Protein AF-A0A662W1S8-F1 (afdb_monomer_lite)

Foldseek 3Di:
DDDPCPVDDDDDDDDDPVVVVVVVVPDVDPVVVVVLVVLVVCVVVVPPVNVVVVVVDDDDDDDDDDDPDDDDPDPPPLDDWDACVVCVVVLVVVQVPDDPPDQLHDDPVLVVLLSVLCVVQVDTDNALVVLLVSLVVCPPPSLSPLVSVLSVLSVCVVVVVDHPVRSVRNNVSRDRDDDDDDPDADDPLLLLVLLVLDDDLLLNLLSLLCLLQLEALVQSLCCQQVPDCVQWDDLDQFKIWGARPDDDDQFDQGIGIDTNVSVVVRHHDDPPDDSVNSQVSQCCVVVVRNGHSNSSSSNSLVLLVVLPNDNQLSCNSHRNDRDDPPDPVNVVSVVSNSVSSVSRSVVRDPSVPDDSPPDDDPDPDDDPDDD

Secondary structure (DSSP, 8-state):
-PPP--SPPP------HHHHHHHHTT-S-HHHHHHHHHHHHHHHTT-TTGGGGGGG--PPPP-----S---SS----TTPPB-HHHHHHHHHHHHHHPPTTSTT---HHHHHHHHHHHHHH---BSSHHHHHHHHHH--SSHHHHHHHHHHHHHHHHHTTSS-HHHHHHHHHHSPPPPPPPP-PPPPHHHHHHHHHT--SHHHHHHHHHHHHH---HHHHHHHHHT--GGGEEE-SSSEEEEE---EETTEE--EEEEETTTGGG--PPPTT--HHHHHHHT-GGGGT----HHHHHHHHHHHHHHTT--HHHHHHHTT-S---TTSHHHHHHHHHHHHHHHHHGGGS--GGG--TT--------------

Structure (mmCIF, N/CA/C/O backbone):
data_AF-A0A662W1S8-F1
#
_entry.id   AF-A0A662W1S8-F1
#
loop_
_atom_site.group_PDB
_atom_site.id
_atom_site.type_symbol
_atom_site.label_atom_id
_atom_site.label_alt_id
_atom_site.label_comp_id
_atom_site.label_asym_id
_atom_site.label_entity_id
_atom_site.label_seq_id
_atom_site.pdbx_PDB_ins_code
_atom_site.Cartn_x
_atom_site.Cartn_y
_atom_site.Cartn_z
_atom_site.occupancy
_atom_site.B_iso_or_equiv
_atom_site.auth_seq_id
_atom_site.auth_comp_id
_atom_site.auth_asym_id
_atom_site.auth_atom_id
_atom_site.pdbx_PDB_model_num
ATOM 1 N N . MET A 1 1 ? -0.310 -25.198 -18.005 1.00 29.64 1 MET A N 1
ATOM 2 C CA . MET A 1 1 ? -1.381 -25.151 -19.022 1.00 29.64 1 MET A CA 1
ATOM 3 C C . MET A 1 1 ? -0.970 -26.052 -20.175 1.00 29.64 1 MET A C 1
ATOM 5 O O . MET A 1 1 ? 0.178 -25.923 -20.597 1.00 29.64 1 MET A O 1
ATOM 9 N N . PRO A 1 2 ? -1.825 -26.972 -20.647 1.00 28.55 2 PRO A N 1
ATOM 10 C CA . PRO A 1 2 ? -1.559 -27.697 -21.886 1.00 28.55 2 PRO A CA 1
ATOM 11 C C . PRO A 1 2 ? -1.593 -26.700 -23.055 1.00 28.55 2 PRO A C 1
ATOM 13 O O . PRO A 1 2 ? -2.416 -25.784 -23.064 1.00 28.55 2 PRO A O 1
ATOM 16 N N . ARG A 1 3 ? -0.641 -26.805 -23.991 1.00 39.19 3 ARG A N 1
ATOM 17 C CA . ARG A 1 3 ? -0.556 -25.893 -25.143 1.00 39.19 3 ARG A CA 1
ATOM 18 C C . ARG A 1 3 ? -1.698 -26.198 -26.124 1.00 39.19 3 ARG A C 1
ATOM 20 O O . ARG A 1 3 ? -1.929 -27.378 -26.382 1.00 39.19 3 ARG A O 1
ATOM 27 N N . PRO A 1 4 ? -2.373 -25.188 -26.703 1.00 38.38 4 PRO A N 1
ATOM 28 C CA . PRO A 1 4 ? -3.278 -25.422 -27.822 1.00 38.38 4 PRO A CA 1
ATOM 29 C C . PRO A 1 4 ? -2.498 -26.044 -28.988 1.00 38.38 4 PRO A C 1
ATOM 31 O O . PRO A 1 4 ? -1.366 -25.645 -29.278 1.00 38.38 4 PRO A O 1
ATOM 34 N N . ASN A 1 5 ? -3.081 -27.062 -29.619 1.00 47.50 5 ASN A N 1
ATOM 35 C CA . ASN A 1 5 ? -2.461 -27.779 -30.725 1.00 47.50 5 ASN A CA 1
ATOM 36 C C . ASN A 1 5 ? -2.560 -26.918 -31.997 1.00 47.50 5 ASN A C 1
ATOM 38 O O . ASN A 1 5 ? -3.584 -26.912 -32.670 1.00 47.50 5 ASN A O 1
ATOM 42 N N . LEU A 1 6 ? -1.510 -26.145 -32.290 1.00 56.81 6 LEU A N 1
ATOM 43 C CA . LEU A 1 6 ? -1.422 -25.177 -33.399 1.00 56.81 6 LEU A CA 1
ATOM 44 C C . LEU A 1 6 ? -1.287 -25.836 -34.794 1.00 56.81 6 LEU A C 1
ATOM 46 O O . LEU A 1 6 ? -0.617 -25.290 -35.663 1.00 56.81 6 LEU A O 1
ATOM 50 N N . GLY A 1 7 ? -1.847 -27.032 -35.009 1.00 63.06 7 GLY A N 1
ATOM 51 C CA . GLY A 1 7 ? -1.707 -27.765 -36.277 1.00 63.06 7 GLY A CA 1
ATOM 52 C C . GLY A 1 7 ? -0.279 -28.246 -36.577 1.00 63.06 7 GLY A C 1
ATOM 53 O O . GLY A 1 7 ? 0.081 -28.419 -37.738 1.00 63.06 7 GLY A O 1
ATOM 54 N N . LYS A 1 8 ? 0.558 -28.440 -35.548 1.00 71.62 8 LYS A N 1
ATOM 55 C CA . LYS A 1 8 ? 1.954 -28.872 -35.714 1.00 71.62 8 LYS A CA 1
ATOM 56 C C . LYS A 1 8 ? 2.033 -30.371 -35.993 1.00 71.62 8 LYS A C 1
ATOM 58 O O . LYS A 1 8 ? 1.429 -31.168 -35.279 1.00 71.62 8 LYS A O 1
ATOM 63 N N . VAL A 1 9 ? 2.834 -30.749 -36.985 1.00 76.81 9 VAL A N 1
ATOM 64 C CA . VAL A 1 9 ? 3.094 -32.152 -37.338 1.00 76.81 9 VAL A CA 1
ATOM 65 C C . VAL A 1 9 ? 4.442 -32.582 -36.746 1.00 76.81 9 VAL A C 1
ATOM 67 O O . VAL A 1 9 ? 5.416 -31.832 -36.856 1.00 76.81 9 VAL A O 1
ATOM 70 N N . PRO A 1 10 ? 4.541 -33.756 -36.095 1.00 77.62 10 PRO A N 1
ATOM 71 C CA . PRO A 1 10 ? 5.815 -34.256 -35.593 1.00 77.62 10 PRO A CA 1
ATOM 72 C C . PRO A 1 10 ? 6.763 -34.592 -36.749 1.00 77.62 10 PRO A C 1
ATOM 74 O O . PRO A 1 10 ? 6.412 -35.339 -37.658 1.00 77.62 10 PRO A O 1
ATOM 77 N N . VAL A 1 11 ? 7.993 -34.083 -36.677 1.00 80.75 11 VAL A N 1
ATOM 78 C CA . VAL A 1 11 ? 9.059 -34.372 -37.646 1.00 80.75 11 VAL A CA 1
ATOM 79 C C . VAL A 1 11 ? 10.082 -35.302 -36.996 1.00 80.75 11 VAL A C 1
ATOM 81 O O . VAL A 1 11 ? 10.517 -35.059 -35.868 1.00 80.75 11 VAL A O 1
ATOM 84 N N . ARG A 1 12 ? 10.484 -36.370 -37.694 1.00 85.00 12 ARG A N 1
ATOM 85 C CA . ARG A 1 12 ? 11.614 -37.218 -37.283 1.00 85.00 12 ARG A CA 1
ATOM 86 C C . ARG A 1 12 ? 12.889 -36.700 -37.944 1.00 85.00 12 ARG A C 1
ATOM 88 O O . ARG A 1 12 ? 12.988 -36.711 -39.164 1.00 85.00 12 ARG A O 1
ATOM 95 N N . LEU A 1 13 ? 13.850 -36.258 -37.134 1.00 84.31 13 LEU A N 1
ATOM 96 C CA . LEU A 1 13 ? 15.157 -35.772 -37.581 1.00 84.31 13 LEU A CA 1
ATOM 97 C C . LEU A 1 13 ? 16.269 -36.561 -36.888 1.00 84.31 13 LEU A C 1
ATOM 99 O O . LEU A 1 13 ? 16.158 -36.880 -35.703 1.00 84.31 13 LEU A O 1
ATOM 103 N N . SER A 1 14 ? 17.357 -36.816 -37.610 1.00 88.00 14 SER A N 1
ATOM 104 C CA . SER A 1 14 ? 18.577 -37.402 -37.054 1.00 88.00 14 SER A CA 1
ATOM 105 C C . SER A 1 14 ? 19.577 -36.293 -36.738 1.00 88.00 14 SER A C 1
ATOM 107 O O . SER A 1 14 ? 19.905 -35.482 -37.600 1.00 88.00 14 SER A O 1
ATOM 109 N N . ILE A 1 15 ? 20.072 -36.251 -35.500 1.00 88.56 15 ILE A N 1
ATOM 110 C CA . ILE A 1 15 ? 21.095 -35.299 -35.051 1.00 88.56 15 ILE A CA 1
ATOM 111 C C . ILE A 1 15 ? 22.146 -36.033 -34.218 1.00 88.56 15 ILE A C 1
ATOM 113 O O . ILE A 1 15 ? 21.825 -36.982 -33.501 1.00 88.56 15 ILE A O 1
ATOM 117 N N . ARG A 1 16 ? 23.406 -35.592 -34.298 1.00 91.81 16 ARG A N 1
ATOM 118 C CA . ARG A 1 16 ? 24.473 -36.132 -33.449 1.00 91.81 16 ARG A CA 1
ATOM 119 C C . ARG A 1 16 ? 24.154 -35.892 -31.969 1.00 91.81 16 ARG A C 1
ATOM 121 O O . ARG A 1 16 ? 23.708 -34.809 -31.581 1.00 91.81 16 ARG A O 1
ATOM 128 N N . ARG A 1 17 ? 24.358 -36.925 -31.150 1.00 88.00 17 ARG A N 1
ATOM 129 C CA . ARG A 1 17 ? 23.938 -36.951 -29.742 1.00 88.00 17 ARG A CA 1
ATOM 130 C C . ARG A 1 17 ? 24.649 -35.896 -28.891 1.00 88.00 17 ARG A C 1
ATOM 132 O O . ARG A 1 17 ? 23.994 -35.193 -28.129 1.00 88.00 17 ARG A O 1
ATOM 139 N N . ASP A 1 18 ? 25.956 -35.762 -29.062 1.00 88.88 18 ASP A N 1
ATOM 140 C CA . ASP A 1 18 ? 26.802 -34.764 -28.400 1.00 88.88 18 ASP A CA 1
ATOM 141 C C . ASP A 1 18 ? 26.342 -33.326 -28.695 1.00 88.88 18 ASP A C 1
ATOM 143 O O . ASP A 1 18 ? 26.201 -32.505 -27.785 1.00 88.88 18 ASP A O 1
ATOM 147 N N . VAL A 1 19 ? 26.009 -33.040 -29.956 1.00 89.69 19 VAL A N 1
ATOM 148 C CA . VAL A 1 19 ? 25.482 -31.741 -30.390 1.00 89.69 19 VAL A CA 1
ATOM 149 C C . VAL A 1 19 ? 24.132 -31.456 -29.732 1.00 89.69 19 VAL A C 1
ATOM 151 O O . VAL A 1 19 ? 23.912 -30.353 -29.229 1.00 89.69 19 VAL A O 1
ATOM 154 N N . LEU A 1 20 ? 23.233 -32.444 -29.687 1.00 88.00 20 LEU A N 1
ATOM 155 C CA . LEU A 1 20 ? 21.923 -32.298 -29.051 1.00 88.00 20 LEU A CA 1
ATOM 156 C C . LEU A 1 20 ? 22.038 -32.045 -27.541 1.00 88.00 20 LEU A C 1
ATOM 158 O O . LEU A 1 20 ? 21.335 -31.188 -27.000 1.00 88.00 20 LEU A O 1
ATOM 162 N N . GLU A 1 21 ? 22.916 -32.776 -26.858 1.00 86.94 21 GLU A N 1
ATOM 163 C CA . GLU A 1 21 ? 23.155 -32.621 -25.421 1.00 86.94 21 GLU A CA 1
ATOM 164 C C . GLU A 1 21 ? 23.760 -31.250 -25.090 1.00 86.94 21 GLU A C 1
ATOM 166 O O . GLU A 1 21 ? 23.339 -30.607 -24.125 1.00 86.94 21 GLU A O 1
ATOM 171 N N . ALA A 1 22 ? 24.687 -30.752 -25.914 1.00 87.38 22 ALA A N 1
ATOM 172 C CA . ALA A 1 22 ? 25.219 -29.400 -25.780 1.00 87.38 22 ALA A CA 1
ATOM 173 C C . ALA A 1 22 ? 24.138 -28.335 -26.032 1.00 87.38 22 ALA A C 1
ATOM 175 O O . ALA A 1 22 ? 23.976 -27.416 -25.228 1.00 87.38 22 ALA A O 1
ATOM 176 N N . ALA A 1 23 ? 23.352 -28.480 -27.101 1.00 79.44 23 ALA A N 1
ATOM 177 C CA . ALA A 1 23 ? 22.313 -27.526 -27.483 1.00 79.44 23 ALA A CA 1
ATOM 178 C C . ALA A 1 23 ? 21.219 -27.381 -26.411 1.00 79.44 23 ALA A C 1
ATOM 180 O O . ALA A 1 23 ? 20.801 -26.265 -26.100 1.00 79.44 23 ALA A O 1
ATOM 181 N N . ARG A 1 24 ? 20.807 -28.484 -25.768 1.00 79.25 24 ARG A N 1
ATOM 182 C CA . ARG A 1 24 ? 19.800 -28.483 -24.687 1.00 79.25 24 ARG A CA 1
ATOM 183 C C . ARG A 1 24 ? 20.185 -27.632 -23.474 1.00 79.25 24 ARG A C 1
ATOM 185 O O . ARG A 1 24 ? 19.300 -27.196 -22.746 1.00 79.25 24 ARG A O 1
ATOM 192 N N . LYS A 1 25 ? 21.478 -27.366 -23.258 1.00 79.06 25 LYS A N 1
ATOM 193 C CA . LYS A 1 25 ? 21.949 -26.492 -22.167 1.00 79.06 25 LYS A CA 1
ATOM 194 C C . LYS A 1 25 ? 21.630 -25.014 -22.417 1.00 79.06 25 LYS A C 1
ATOM 196 O O . LYS A 1 25 ? 21.561 -24.241 -21.465 1.00 79.06 25 LYS A O 1
ATOM 201 N N . TYR A 1 26 ? 21.456 -24.623 -23.680 1.00 74.88 26 TYR A N 1
ATOM 202 C CA . TYR A 1 26 ? 21.315 -23.224 -24.096 1.00 74.88 26 TYR A CA 1
ATOM 203 C C . TYR A 1 26 ? 19.970 -22.918 -24.757 1.00 74.88 26 TYR A C 1
ATOM 205 O O . TYR A 1 26 ? 19.533 -21.771 -24.719 1.00 74.88 26 TYR A O 1
ATOM 213 N N . ILE A 1 27 ? 19.311 -23.921 -25.343 1.00 75.06 27 ILE A N 1
ATOM 214 C CA . ILE A 1 27 ? 18.045 -23.770 -26.060 1.00 75.06 27 ILE A CA 1
ATOM 215 C C . ILE A 1 27 ? 16.892 -24.217 -25.148 1.00 75.06 27 ILE A C 1
ATOM 217 O O . ILE A 1 27 ? 16.706 -25.418 -24.946 1.00 75.06 27 ILE A O 1
ATOM 221 N N . PRO A 1 28 ? 16.078 -23.287 -24.616 1.00 60.16 28 PRO A N 1
ATOM 222 C CA . PRO A 1 28 ? 14.989 -23.623 -23.699 1.00 60.16 28 PRO A CA 1
ATOM 223 C C . PRO A 1 28 ? 13.839 -24.388 -24.374 1.00 60.16 28 PRO A C 1
ATOM 225 O O . PRO A 1 28 ? 13.087 -25.085 -23.695 1.00 60.16 28 PRO A O 1
ATOM 228 N N . ASN A 1 29 ? 13.686 -24.278 -25.700 1.00 75.69 29 ASN A N 1
ATOM 229 C CA . ASN A 1 29 ? 12.676 -25.004 -26.468 1.00 75.69 29 ASN A CA 1
ATOM 230 C C . ASN A 1 29 ? 13.213 -25.414 -27.849 1.00 75.69 29 ASN A C 1
ATOM 232 O O . ASN A 1 29 ? 13.247 -24.615 -28.781 1.00 75.69 29 ASN A O 1
ATOM 236 N N . LEU A 1 30 ? 13.606 -26.682 -27.977 1.00 77.81 30 LEU A N 1
ATOM 237 C CA . LEU A 1 30 ? 14.194 -27.214 -29.208 1.00 77.81 30 LEU A CA 1
ATOM 238 C C . LEU A 1 30 ? 13.209 -27.224 -30.387 1.00 77.81 30 LEU A C 1
ATOM 240 O O . LEU A 1 30 ? 13.612 -26.988 -31.519 1.00 77.81 30 LEU A O 1
ATOM 244 N N . SER A 1 31 ? 11.922 -27.464 -30.124 1.00 75.44 31 SER A N 1
ATOM 245 C CA . SER A 1 31 ? 10.897 -27.477 -31.174 1.00 75.44 31 SER A CA 1
ATOM 246 C C . SER A 1 31 ? 10.714 -26.096 -31.799 1.00 75.44 31 SER A C 1
ATOM 248 O O . SER A 1 31 ? 10.596 -26.008 -33.014 1.00 75.44 31 SER A O 1
ATOM 250 N N . ASP A 1 32 ? 10.721 -25.038 -30.983 1.00 75.69 32 ASP A N 1
ATOM 251 C CA . ASP A 1 32 ? 10.624 -23.652 -31.466 1.00 75.69 32 ASP A CA 1
ATOM 252 C C . ASP A 1 32 ? 11.868 -23.260 -32.270 1.00 75.69 32 ASP A C 1
ATOM 254 O O . ASP A 1 32 ? 11.772 -22.660 -33.334 1.00 75.69 32 ASP A O 1
ATOM 258 N N . PHE A 1 33 ? 13.046 -23.674 -31.796 1.00 79.62 33 PHE A N 1
ATOM 259 C CA . PHE A 1 33 ? 14.304 -23.436 -32.496 1.00 79.62 33 PHE A CA 1
ATOM 260 C C . PHE A 1 33 ? 14.328 -24.074 -33.895 1.00 79.62 33 PHE A C 1
ATOM 262 O O . PHE A 1 33 ? 14.688 -23.409 -34.862 1.00 79.62 33 PHE A O 1
ATOM 269 N N . VAL A 1 34 ? 13.926 -25.345 -34.014 1.00 83.88 34 VAL A N 1
ATOM 270 C CA . VAL A 1 34 ? 13.890 -26.059 -35.303 1.00 83.88 34 VAL A CA 1
ATOM 271 C C . VAL A 1 34 ? 12.898 -25.409 -36.270 1.00 83.88 34 VAL A C 1
ATOM 273 O O . VAL A 1 34 ? 13.223 -25.197 -37.434 1.00 83.88 34 VAL A O 1
ATOM 276 N N . GLU A 1 35 ? 11.711 -25.045 -35.787 1.00 79.50 35 GLU A N 1
ATOM 277 C CA . GLU A 1 35 ? 10.683 -24.370 -36.586 1.00 79.50 35 GLU A CA 1
ATOM 278 C C . GLU A 1 35 ? 11.173 -23.020 -37.125 1.00 79.50 35 GLU A C 1
ATOM 280 O O . GLU A 1 35 ? 11.013 -22.736 -38.311 1.00 79.50 35 GLU A O 1
ATOM 285 N N . ARG A 1 36 ? 11.872 -22.229 -36.301 1.00 74.06 36 ARG A N 1
ATOM 286 C CA . ARG A 1 36 ? 12.507 -20.981 -36.749 1.00 74.06 36 ARG A CA 1
ATOM 287 C C . ARG A 1 36 ? 13.561 -21.217 -37.825 1.00 74.06 36 ARG A C 1
ATOM 289 O O . ARG A 1 36 ? 13.589 -20.469 -38.793 1.00 74.06 36 ARG A O 1
ATOM 296 N N . LYS A 1 37 ? 14.385 -22.265 -37.707 1.00 83.38 37 LYS A N 1
ATOM 297 C CA . LYS A 1 37 ? 15.384 -22.595 -38.739 1.00 83.38 37 LYS A CA 1
ATOM 298 C C . LYS A 1 37 ? 14.758 -22.997 -40.072 1.00 83.38 37 LYS A C 1
ATOM 300 O O . LYS A 1 37 ? 15.272 -22.599 -41.113 1.00 83.38 37 LYS A O 1
ATOM 305 N N . PHE A 1 38 ? 13.628 -23.701 -40.058 1.00 84.12 38 PHE A N 1
ATOM 306 C CA . PHE A 1 38 ? 12.874 -23.949 -41.288 1.00 84.12 38 PHE A CA 1
ATOM 307 C C . PHE A 1 38 ? 12.301 -22.663 -41.882 1.00 84.12 38 PHE A C 1
ATOM 309 O O . PHE A 1 38 ? 12.422 -22.447 -43.084 1.00 84.12 38 PHE A O 1
ATOM 316 N N . LEU A 1 39 ? 11.729 -21.782 -41.057 1.00 78.56 39 LEU A N 1
ATOM 317 C CA . LEU A 1 39 ? 11.218 -20.496 -41.530 1.00 78.56 39 LEU A CA 1
ATOM 318 C C . LEU A 1 39 ? 12.331 -19.617 -42.114 1.00 78.56 39 LEU A C 1
ATOM 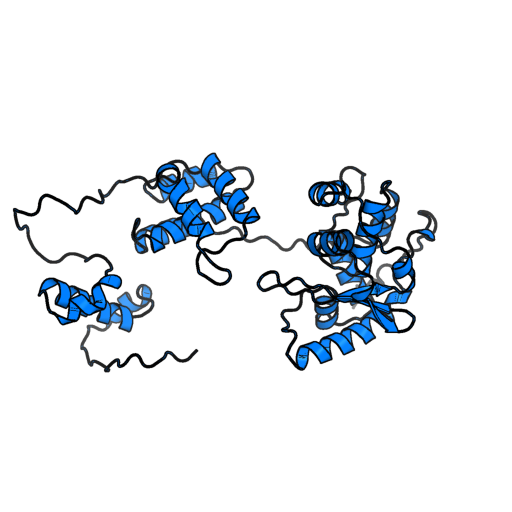320 O O . LEU A 1 39 ? 12.137 -19.051 -43.183 1.00 78.56 39 LEU A O 1
ATOM 324 N N . GLU A 1 40 ? 13.499 -19.541 -41.468 1.00 74.94 40 GLU A N 1
ATOM 325 C CA . GLU A 1 40 ? 14.682 -18.839 -41.989 1.00 74.94 40 GLU A CA 1
ATOM 326 C C . GLU A 1 40 ? 15.047 -19.326 -43.402 1.00 74.94 40 GLU A C 1
ATOM 328 O O . GLU A 1 40 ? 15.231 -18.508 -44.304 1.00 74.94 40 GLU A O 1
ATOM 333 N N . PHE A 1 41 ? 15.080 -20.647 -43.619 1.00 80.00 41 PHE A N 1
ATOM 334 C CA . PHE A 1 41 ? 15.339 -21.229 -44.937 1.00 80.00 41 PHE A CA 1
ATOM 335 C C . PHE A 1 41 ? 14.243 -20.884 -45.956 1.00 80.00 41 PHE A C 1
ATOM 337 O O . PHE A 1 41 ? 14.551 -20.472 -47.072 1.00 80.00 41 PHE A O 1
ATOM 344 N N . LEU A 1 42 ? 12.965 -20.982 -45.574 1.00 80.81 42 LEU A N 1
ATOM 345 C CA . LEU A 1 42 ? 11.838 -20.632 -46.449 1.00 80.81 42 LEU A CA 1
ATOM 346 C C . LEU A 1 42 ? 11.839 -19.146 -46.837 1.00 80.81 42 LEU A C 1
ATOM 348 O O . LEU A 1 42 ? 11.532 -18.805 -47.978 1.00 80.81 42 LEU A O 1
ATOM 352 N N . PHE A 1 43 ? 12.242 -18.257 -45.924 1.00 74.12 43 PHE A N 1
ATOM 353 C CA . PHE A 1 43 ? 12.464 -16.845 -46.239 1.00 74.12 43 PHE A CA 1
ATOM 354 C C . PHE A 1 43 ? 13.615 -16.647 -47.229 1.00 74.12 43 PHE A C 1
ATOM 356 O O . PHE A 1 43 ? 13.497 -15.801 -48.116 1.00 74.12 43 PHE A O 1
ATOM 363 N N . TYR A 1 44 ? 14.707 -17.404 -47.089 1.00 75.88 44 TYR A N 1
ATOM 364 C CA . TYR A 1 44 ? 15.855 -17.341 -47.996 1.00 75.88 44 TYR A CA 1
ATOM 365 C C . TYR A 1 44 ? 15.469 -17.746 -49.426 1.00 75.88 44 TYR A C 1
ATOM 367 O O . TYR A 1 44 ? 15.749 -17.007 -50.369 1.00 75.88 44 TYR A O 1
ATOM 375 N N . VAL A 1 45 ? 14.730 -18.850 -49.585 1.00 81.00 45 VAL A N 1
ATOM 376 C CA . VAL A 1 45 ? 14.247 -19.306 -50.903 1.00 81.00 45 VAL A CA 1
ATOM 377 C C . VAL A 1 45 ? 13.004 -18.554 -51.401 1.00 81.00 45 VAL A C 1
ATOM 379 O O . VAL A 1 45 ? 12.497 -18.856 -52.478 1.00 81.00 45 VAL A O 1
ATOM 382 N N . LYS A 1 46 ? 12.525 -17.553 -50.645 1.00 81.31 46 LYS A N 1
ATOM 383 C CA . LYS A 1 46 ? 11.344 -16.722 -50.948 1.00 81.31 46 LYS A CA 1
ATOM 384 C C . LYS A 1 46 ? 10.068 -17.539 -51.187 1.00 81.31 46 LYS A C 1
ATOM 386 O O . LYS A 1 46 ? 9.255 -17.192 -52.044 1.00 81.31 46 LYS A O 1
ATOM 391 N N . ASP A 1 47 ? 9.879 -18.603 -50.411 1.00 86.44 47 ASP A N 1
ATOM 392 C CA . ASP A 1 47 ? 8.674 -19.423 -50.495 1.00 86.44 47 ASP A CA 1
ATOM 393 C C . ASP A 1 47 ? 7.425 -18.611 -50.068 1.00 86.44 47 ASP A C 1
ATOM 395 O O . ASP A 1 47 ? 7.467 -17.928 -49.035 1.00 86.44 47 ASP A O 1
ATOM 399 N N . PRO A 1 48 ? 6.295 -18.679 -50.804 1.00 80.56 48 PRO A N 1
ATOM 400 C CA . PRO A 1 48 ? 5.072 -17.935 -50.482 1.00 80.56 48 PRO A CA 1
ATOM 401 C C . PRO A 1 48 ? 4.510 -18.198 -49.077 1.00 80.56 48 PRO A C 1
ATOM 403 O O . PRO A 1 48 ? 3.829 -17.342 -48.503 1.00 80.56 48 PRO A O 1
ATOM 406 N N . VAL A 1 49 ? 4.779 -19.372 -48.497 1.00 78.38 49 VAL A N 1
ATOM 407 C CA . VAL A 1 49 ? 4.362 -19.714 -47.131 1.00 78.38 49 VAL A CA 1
ATOM 408 C C . VAL A 1 49 ? 5.040 -18.801 -46.112 1.00 78.38 49 VAL A C 1
ATOM 410 O O . VAL A 1 49 ? 4.407 -18.417 -45.127 1.00 78.38 49 VAL A O 1
ATOM 413 N N . ALA A 1 50 ? 6.284 -18.385 -46.359 1.00 70.31 50 ALA A N 1
ATOM 414 C CA . ALA A 1 50 ? 7.059 -17.566 -45.432 1.00 70.31 50 ALA A CA 1
ATOM 415 C C . ALA A 1 50 ? 6.416 -16.186 -45.192 1.00 70.31 50 ALA A C 1
ATOM 417 O O . ALA A 1 50 ? 6.439 -15.670 -44.072 1.00 70.31 50 ALA A O 1
ATOM 418 N N . SER A 1 51 ? 5.741 -15.616 -46.198 1.00 68.38 51 SER A N 1
ATOM 419 C CA . SER A 1 51 ? 5.041 -14.327 -46.092 1.00 68.38 51 SER A CA 1
ATOM 420 C C . SER A 1 51 ? 3.954 -14.309 -45.013 1.00 68.38 51 SER A C 1
ATOM 422 O O . SER A 1 51 ? 3.697 -13.259 -44.426 1.00 68.38 51 SER A O 1
ATOM 424 N N . LYS A 1 52 ? 3.356 -15.465 -44.689 1.00 74.31 52 LYS A N 1
ATOM 425 C CA . LYS A 1 52 ? 2.354 -15.601 -43.614 1.00 74.31 52 LYS A CA 1
ATOM 426 C C . LYS A 1 52 ? 2.958 -15.487 -42.211 1.00 74.31 52 LYS A C 1
ATOM 428 O O . LYS A 1 52 ? 2.231 -15.242 -41.253 1.00 74.31 52 LYS A O 1
ATOM 433 N N . TYR A 1 53 ? 4.275 -15.643 -42.092 1.00 68.31 53 TYR A N 1
ATOM 434 C CA . TYR A 1 53 ? 5.008 -15.692 -40.826 1.00 68.31 53 TYR A CA 1
ATOM 435 C C . TYR A 1 53 ? 6.018 -14.542 -40.684 1.00 68.31 53 TYR A C 1
ATOM 437 O O . TYR A 1 53 ? 6.921 -14.603 -39.851 1.00 68.31 53 TYR A O 1
ATOM 445 N N . MET A 1 54 ? 5.858 -13.467 -41.470 1.00 50.91 54 MET A N 1
ATOM 446 C CA . MET A 1 54 ? 6.769 -12.312 -41.517 1.00 50.91 54 MET A CA 1
ATOM 447 C C . MET A 1 54 ? 7.006 -11.637 -40.149 1.00 50.91 54 MET A C 1
ATOM 449 O O . MET A 1 54 ? 8.066 -11.056 -39.940 1.00 50.91 54 MET A O 1
ATOM 453 N N . GLY A 1 55 ? 6.065 -11.762 -39.204 1.00 46.75 55 GLY A N 1
ATOM 454 C CA . GLY A 1 55 ? 6.177 -11.244 -37.832 1.00 46.75 55 GLY A CA 1
ATOM 455 C C . GLY A 1 55 ? 6.948 -12.127 -36.836 1.00 46.75 55 GLY A C 1
ATOM 456 O O . GLY A 1 55 ? 6.938 -11.820 -35.651 1.00 46.75 55 GLY A O 1
ATOM 457 N N . ILE A 1 56 ? 7.567 -13.235 -37.278 1.00 48.06 56 ILE A N 1
ATOM 458 C CA . ILE A 1 56 ? 8.309 -14.196 -36.425 1.00 48.06 56 ILE A CA 1
ATOM 459 C C . ILE A 1 56 ? 9.841 -14.087 -36.622 1.00 48.06 56 ILE A C 1
ATOM 461 O O . ILE A 1 56 ? 10.606 -14.826 -36.003 1.00 48.06 56 ILE A O 1
ATOM 465 N N . ARG A 1 57 ? 10.326 -13.164 -37.467 1.00 39.75 57 ARG A N 1
ATOM 466 C CA . ARG A 1 57 ? 11.765 -12.996 -37.741 1.00 39.75 57 ARG A CA 1
ATOM 467 C C . ARG A 1 57 ? 12.575 -12.758 -36.455 1.00 39.75 57 ARG A C 1
ATOM 469 O O . ARG A 1 57 ? 12.402 -11.751 -35.787 1.00 39.75 57 ARG A O 1
ATOM 476 N N . ALA A 1 58 ? 13.502 -13.673 -36.175 1.00 36.22 58 ALA A N 1
ATOM 477 C CA . ALA A 1 58 ? 14.746 -13.398 -35.464 1.00 36.22 58 ALA A CA 1
ATOM 478 C C . ALA A 1 58 ? 15.867 -13.418 -36.518 1.00 36.22 58 ALA A C 1
ATOM 480 O O . ALA A 1 58 ? 15.807 -14.229 -37.446 1.00 36.22 58 ALA A O 1
ATOM 481 N N . ASP A 1 59 ? 16.838 -12.512 -36.424 1.00 32.28 59 ASP A N 1
ATOM 482 C CA . ASP A 1 59 ? 17.859 -12.324 -37.460 1.00 32.28 59 ASP A CA 1
ATOM 483 C C . ASP A 1 59 ? 18.760 -13.564 -37.692 1.00 32.28 59 ASP A C 1
ATOM 485 O O . ASP A 1 59 ? 18.999 -14.347 -36.764 1.00 32.28 59 ASP A O 1
ATOM 489 N N . PRO A 1 60 ? 19.303 -13.761 -38.915 1.00 38.34 60 PRO A N 1
ATOM 490 C CA . PRO A 1 60 ? 20.008 -14.985 -39.295 1.00 38.34 60 PRO A CA 1
ATOM 491 C C . PRO A 1 60 ? 21.443 -15.040 -38.746 1.00 38.34 60 PRO A C 1
ATOM 493 O O . PRO A 1 60 ? 22.213 -14.085 -38.857 1.00 38.34 60 PRO A O 1
ATOM 496 N N . ALA A 1 61 ? 21.849 -16.208 -38.238 1.00 34.25 61 ALA A N 1
ATOM 497 C CA . ALA A 1 61 ? 23.255 -16.547 -38.010 1.00 34.25 61 ALA A CA 1
ATOM 498 C C . ALA A 1 61 ? 23.842 -17.155 -39.295 1.00 34.25 61 ALA A C 1
ATOM 500 O O . ALA A 1 61 ? 23.287 -18.108 -39.836 1.00 34.25 61 ALA A O 1
ATOM 501 N N . GLY A 1 62 ? 24.940 -16.562 -39.769 1.00 30.84 62 GLY A N 1
ATOM 502 C CA . GLY A 1 62 ? 25.480 -16.692 -41.122 1.00 30.84 62 GLY A CA 1
ATOM 503 C C . GLY A 1 62 ? 25.780 -18.099 -41.644 1.00 30.84 62 GLY A C 1
ATOM 504 O O . GLY A 1 62 ? 26.391 -18.925 -40.968 1.00 30.84 62 GLY A O 1
ATOM 505 N N . PHE A 1 63 ? 25.444 -18.285 -42.918 1.00 36.09 63 PHE A N 1
ATOM 506 C CA . PHE A 1 63 ? 26.125 -19.173 -43.852 1.00 36.09 63 PHE A CA 1
ATOM 507 C C . PHE A 1 63 ? 25.870 -18.612 -45.262 1.00 36.09 63 PHE A C 1
ATOM 509 O O . PHE A 1 63 ? 24.767 -18.781 -45.756 1.00 36.09 63 PHE A O 1
ATOM 516 N N . GLU A 1 64 ? 26.814 -17.841 -45.829 1.00 33.72 64 GLU A N 1
ATOM 517 C CA . GLU A 1 64 ? 27.133 -17.746 -47.277 1.00 33.72 64 GLU A CA 1
ATOM 518 C C . GLU A 1 64 ? 28.129 -16.599 -47.604 1.00 33.72 64 GLU A C 1
ATOM 520 O O . GLU A 1 64 ? 28.216 -15.626 -46.847 1.00 33.72 64 GLU A O 1
ATOM 525 N N . PRO A 1 65 ? 28.938 -16.738 -48.683 1.00 36.47 65 PRO A N 1
ATOM 526 C CA . PRO A 1 65 ? 30.029 -15.832 -49.047 1.00 36.47 65 PRO A CA 1
ATOM 527 C C . PRO A 1 65 ? 29.537 -14.552 -49.747 1.00 36.47 65 PRO A C 1
ATOM 529 O O . PRO A 1 65 ? 28.384 -14.435 -50.148 1.00 36.47 65 PRO A O 1
ATOM 532 N N . ALA A 1 66 ? 30.433 -13.567 -49.854 1.00 28.92 66 ALA A N 1
ATOM 533 C CA . ALA A 1 66 ? 30.145 -12.197 -50.275 1.00 28.92 66 ALA A CA 1
ATOM 534 C C . ALA A 1 66 ? 29.407 -12.087 -51.626 1.00 28.92 66 ALA A C 1
ATOM 536 O O . ALA A 1 66 ? 29.938 -12.477 -52.663 1.00 28.92 66 ALA A O 1
ATOM 537 N N . ILE A 1 67 ? 28.229 -11.453 -51.611 1.00 30.92 67 ILE A N 1
ATOM 538 C CA . ILE A 1 67 ? 27.565 -10.909 -52.803 1.00 30.92 67 ILE A CA 1
ATOM 539 C C . ILE A 1 67 ? 27.821 -9.390 -52.810 1.00 30.92 67 ILE A C 1
ATOM 541 O O . ILE A 1 67 ? 27.348 -8.699 -51.902 1.00 30.92 67 ILE A O 1
ATOM 545 N N . PRO A 1 68 ? 28.561 -8.835 -53.786 1.00 33.25 68 PRO A N 1
ATOM 546 C CA . PRO A 1 68 ? 28.678 -7.392 -53.954 1.00 33.25 68 PRO A CA 1
ATOM 547 C C . PRO A 1 68 ? 27.365 -6.863 -54.545 1.00 33.25 68 PRO A C 1
ATOM 549 O O . PRO A 1 68 ? 27.005 -7.239 -55.658 1.00 33.25 68 PRO A O 1
ATOM 552 N N . GLY A 1 69 ? 26.637 -6.013 -53.814 1.00 31.22 69 GLY A N 1
ATOM 553 C CA . GLY A 1 69 ? 25.460 -5.328 -54.376 1.00 31.22 69 GLY A CA 1
ATOM 554 C C . GLY A 1 69 ? 24.235 -5.153 -53.475 1.00 31.22 69 GLY A C 1
ATOM 555 O O . GLY A 1 69 ? 23.122 -5.112 -53.985 1.00 31.22 69 GLY A O 1
ATOM 556 N N . LEU A 1 70 ? 24.400 -5.032 -52.156 1.00 31.31 70 LEU A N 1
ATOM 557 C CA . LEU A 1 70 ? 23.328 -4.592 -51.249 1.00 31.31 70 LEU A CA 1
ATOM 558 C C . LEU A 1 70 ? 23.884 -3.619 -50.200 1.00 31.31 70 LEU A C 1
ATOM 560 O O . LEU A 1 70 ? 23.842 -3.842 -48.991 1.00 31.31 70 LEU A O 1
ATOM 564 N N . GLU A 1 71 ? 24.428 -2.505 -50.686 1.00 33.72 71 GLU A N 1
ATOM 565 C CA . GLU A 1 71 ? 24.570 -1.301 -49.874 1.00 33.72 71 GLU A CA 1
ATOM 566 C C . GLU A 1 71 ? 23.183 -0.685 -49.667 1.00 33.72 71 GLU A C 1
ATOM 568 O O . GLU A 1 71 ? 22.573 -0.145 -50.585 1.00 33.72 71 GLU A O 1
ATOM 573 N N . GLY A 1 72 ? 22.670 -0.777 -48.441 1.00 32.69 72 GLY A N 1
ATOM 574 C CA . GLY A 1 72 ? 21.496 -0.021 -48.015 1.00 32.69 72 GLY A CA 1
ATOM 575 C C . GLY A 1 72 ? 20.486 -0.871 -47.259 1.00 32.69 72 GLY A C 1
ATOM 576 O O . GLY A 1 72 ? 19.702 -1.591 -47.862 1.00 32.69 72 GLY A O 1
ATOM 577 N N . ARG A 1 73 ? 20.442 -0.671 -45.934 1.00 32.62 73 ARG A N 1
ATOM 578 C CA . ARG A 1 73 ? 19.467 -1.209 -44.953 1.00 32.62 73 ARG A CA 1
ATOM 579 C C . ARG A 1 73 ? 19.849 -2.477 -44.184 1.00 32.62 73 ARG A C 1
ATOM 581 O O . ARG A 1 73 ? 18.972 -3.223 -43.779 1.00 32.62 73 ARG A O 1
ATOM 588 N N . ASN A 1 74 ? 21.128 -2.638 -43.852 1.00 35.03 74 ASN A N 1
ATOM 589 C CA . ASN A 1 74 ? 21.526 -3.298 -42.605 1.00 35.03 74 ASN A CA 1
ATOM 590 C C . ASN A 1 74 ? 22.765 -2.607 -42.030 1.00 35.03 74 ASN A C 1
ATOM 592 O O . ASN A 1 74 ? 23.904 -2.934 -42.345 1.00 35.03 74 ASN A O 1
ATOM 596 N N . SER A 1 75 ? 22.529 -1.603 -41.191 1.00 31.97 75 SER A N 1
ATOM 597 C CA . SER A 1 75 ? 23.568 -0.957 -40.393 1.00 31.97 75 SER A CA 1
ATOM 598 C C . SER A 1 75 ? 23.106 -0.770 -38.950 1.00 31.97 75 SER A C 1
ATOM 600 O O . SER A 1 75 ? 23.258 0.298 -38.361 1.00 31.97 75 SER A O 1
ATOM 602 N N . ALA A 1 76 ? 22.638 -1.851 -38.318 1.00 36.94 76 ALA A N 1
ATOM 603 C CA . ALA A 1 76 ? 22.890 -2.011 -36.890 1.00 36.94 76 ALA A CA 1
ATOM 604 C C . ALA A 1 76 ? 24.403 -2.234 -36.728 1.00 36.94 76 ALA A C 1
ATOM 606 O O . ALA A 1 76 ? 24.915 -3.353 -36.748 1.00 36.94 76 ALA A O 1
ATOM 607 N N . LYS A 1 77 ? 25.155 -1.127 -36.688 1.00 37.75 77 LYS A N 1
ATOM 608 C CA . LYS A 1 77 ? 26.591 -1.134 -36.418 1.00 37.75 77 LYS A CA 1
ATOM 609 C C . LYS A 1 77 ? 26.820 -1.888 -35.112 1.00 37.75 77 LYS A C 1
ATOM 611 O O . LYS A 1 77 ? 26.414 -1.423 -34.050 1.00 37.75 77 LYS A O 1
ATOM 616 N N . LYS A 1 78 ? 27.549 -2.999 -35.188 1.00 38.97 78 LYS A N 1
ATOM 617 C CA . LYS A 1 78 ? 28.272 -3.596 -34.061 1.00 38.97 78 LYS A CA 1
ATOM 618 C C . LYS A 1 78 ? 29.050 -2.457 -33.374 1.00 38.97 78 LYS A C 1
ATOM 620 O O . LYS A 1 78 ? 30.041 -1.983 -33.919 1.00 38.97 78 LYS A O 1
ATOM 625 N N . GLY A 1 79 ? 28.529 -1.935 -32.257 1.00 49.44 79 GLY A N 1
ATOM 626 C CA . GLY A 1 79 ? 29.063 -0.742 -31.580 1.00 49.44 79 GLY A CA 1
ATOM 627 C C . GLY A 1 79 ? 28.095 0.428 -31.335 1.00 49.44 79 GLY A C 1
ATOM 628 O O . GLY A 1 79 ? 28.517 1.409 -30.721 1.00 49.44 79 GLY A O 1
ATOM 629 N N . SER A 1 80 ? 26.820 0.378 -31.742 1.00 69.69 80 SER A N 1
ATOM 630 C CA . SER A 1 80 ? 25.862 1.436 -31.377 1.00 69.69 80 SER A CA 1
ATOM 631 C C . SER A 1 80 ? 25.541 1.410 -29.879 1.00 69.69 80 SER A C 1
ATOM 633 O O . SER A 1 80 ? 25.023 0.422 -29.367 1.00 69.69 80 SER A O 1
ATOM 635 N N . LYS A 1 81 ? 25.833 2.510 -29.176 1.00 86.81 81 LYS A N 1
ATOM 636 C CA . LYS A 1 81 ? 25.486 2.673 -27.757 1.00 86.81 81 LYS A CA 1
ATOM 637 C C . LYS A 1 81 ? 23.970 2.653 -27.569 1.00 86.81 81 LYS A C 1
ATOM 639 O O . LYS A 1 81 ? 23.261 3.418 -28.226 1.00 86.81 81 LYS A O 1
ATOM 644 N N . ILE A 1 82 ? 23.505 1.853 -26.615 1.00 92.62 82 ILE A N 1
ATOM 645 C CA . ILE A 1 82 ? 22.162 1.949 -26.049 1.00 92.62 82 ILE A CA 1
ATOM 646 C C . ILE A 1 82 ? 22.097 3.261 -25.271 1.00 92.62 82 ILE A C 1
ATOM 648 O O . ILE A 1 82 ? 22.847 3.465 -24.318 1.00 92.62 82 ILE A O 1
ATOM 652 N N . ASP A 1 83 ? 21.204 4.154 -25.688 1.00 94.50 83 ASP A N 1
ATOM 653 C CA . ASP A 1 83 ? 21.038 5.485 -25.109 1.00 94.50 83 ASP A CA 1
ATOM 654 C C . ASP A 1 83 ? 19.562 5.737 -24.807 1.00 94.50 83 ASP A C 1
ATOM 656 O O . ASP A 1 83 ? 18.756 5.946 -25.713 1.00 94.50 83 ASP A O 1
ATOM 660 N N . PHE A 1 84 ? 19.209 5.730 -23.519 1.00 95.81 84 PHE A N 1
ATOM 661 C CA . PHE A 1 84 ? 17.836 5.954 -23.071 1.00 95.81 84 PHE A CA 1
ATOM 662 C C . PHE A 1 84 ? 17.253 7.271 -23.596 1.00 95.81 84 PHE A C 1
ATOM 664 O O . PHE A 1 84 ? 16.072 7.316 -23.932 1.00 95.81 84 PHE A O 1
ATOM 671 N N . ARG A 1 85 ? 18.064 8.331 -23.717 1.00 95.50 85 ARG A N 1
ATOM 672 C CA . ARG A 1 85 ? 17.578 9.663 -24.108 1.00 95.50 85 ARG A CA 1
ATOM 673 C C . ARG A 1 85 ? 17.000 9.668 -25.519 1.00 95.50 85 ARG A C 1
ATOM 675 O O . ARG A 1 85 ? 16.027 10.373 -25.759 1.00 95.50 85 ARG A O 1
ATOM 682 N N . LYS A 1 86 ? 17.539 8.834 -26.415 1.00 95.50 86 LYS A N 1
ATOM 683 C CA . LYS A 1 86 ? 17.032 8.674 -27.788 1.00 95.50 86 LYS A CA 1
ATOM 684 C C . LYS A 1 86 ? 15.639 8.056 -27.833 1.00 95.50 86 LYS A C 1
ATOM 686 O O . LYS A 1 86 ? 14.839 8.419 -28.682 1.00 95.50 86 LYS A O 1
ATOM 691 N N . TYR A 1 87 ? 15.356 7.143 -26.910 1.00 95.56 87 TYR A N 1
ATOM 692 C CA . TYR A 1 87 ? 14.112 6.376 -26.877 1.00 95.56 87 TYR A CA 1
ATOM 693 C C . TYR A 1 87 ? 13.124 6.873 -25.821 1.00 95.56 87 TYR A C 1
ATOM 695 O O . TYR A 1 87 ? 12.087 6.251 -25.609 1.00 95.56 87 TYR A O 1
ATOM 703 N N . ARG A 1 88 ? 13.447 7.960 -25.115 1.00 96.75 88 ARG A N 1
ATOM 704 C CA . ARG A 1 88 ? 12.740 8.384 -23.905 1.00 96.75 88 ARG A CA 1
ATOM 705 C C . ARG A 1 88 ? 11.243 8.575 -24.135 1.00 96.75 88 ARG A C 1
ATOM 707 O O . ARG A 1 88 ? 10.444 7.980 -23.416 1.00 96.75 88 ARG A O 1
ATOM 714 N N . GLU A 1 89 ? 10.868 9.385 -25.121 1.00 96.62 89 GLU A N 1
ATOM 715 C CA . GLU A 1 89 ? 9.460 9.695 -25.400 1.00 96.62 89 GLU A CA 1
ATOM 716 C C . GLU A 1 89 ? 8.697 8.467 -25.898 1.00 96.62 89 GLU A C 1
ATOM 718 O O . GLU A 1 89 ? 7.590 8.181 -25.440 1.00 96.62 89 GLU A O 1
ATOM 723 N N . GLU A 1 90 ? 9.317 7.674 -26.770 1.00 96.94 90 GLU A N 1
ATOM 724 C CA . GLU A 1 90 ? 8.705 6.449 -27.272 1.00 96.94 90 GLU A CA 1
ATOM 725 C C . GLU A 1 90 ? 8.508 5.406 -26.168 1.00 96.94 90 GLU A C 1
ATOM 727 O O . GLU A 1 90 ? 7.446 4.790 -26.084 1.00 96.94 90 GLU A O 1
ATOM 732 N N . TYR A 1 91 ? 9.480 5.258 -25.269 1.00 97.00 91 TYR A N 1
ATOM 733 C CA . TYR A 1 91 ? 9.365 4.410 -24.090 1.00 97.00 91 TYR A CA 1
ATOM 734 C C . TYR A 1 91 ? 8.201 4.856 -23.198 1.00 97.00 91 TYR A C 1
ATOM 736 O O . TYR A 1 91 ? 7.405 4.025 -22.763 1.00 97.00 91 TYR A O 1
ATOM 744 N N . ILE A 1 92 ? 8.054 6.162 -22.949 1.00 96.25 92 ILE A N 1
ATOM 745 C CA . ILE A 1 92 ? 6.943 6.703 -22.152 1.00 96.25 92 ILE A CA 1
ATOM 746 C C . ILE A 1 92 ? 5.598 6.383 -22.812 1.00 96.25 92 ILE A C 1
ATOM 748 O O . ILE A 1 92 ? 4.678 5.922 -22.131 1.00 96.25 92 ILE A O 1
ATOM 752 N N . ASN A 1 93 ? 5.487 6.598 -24.122 1.00 95.44 93 ASN A N 1
ATOM 753 C CA . ASN A 1 93 ? 4.270 6.316 -24.879 1.00 95.44 93 ASN A CA 1
ATOM 754 C C . ASN A 1 93 ? 3.957 4.819 -24.908 1.00 95.44 93 ASN A C 1
ATOM 756 O O . ASN A 1 93 ? 2.810 4.427 -24.696 1.00 95.44 93 ASN A O 1
ATOM 760 N N . TRP A 1 94 ? 4.978 3.978 -25.069 1.00 95.88 94 TRP A N 1
ATOM 761 C CA . TRP A 1 94 ? 4.846 2.531 -24.992 1.00 95.88 94 TRP A CA 1
ATOM 762 C C . TRP A 1 94 ? 4.290 2.096 -23.638 1.00 95.88 94 TRP A C 1
ATOM 764 O O . TRP A 1 94 ? 3.276 1.406 -23.615 1.00 95.88 94 TRP A O 1
ATOM 774 N N . VAL A 1 95 ? 4.849 2.563 -22.515 1.00 94.38 95 VAL A N 1
ATOM 775 C CA . VAL A 1 95 ? 4.313 2.215 -21.188 1.00 94.38 95 VAL A CA 1
ATOM 776 C C . VAL A 1 95 ? 2.867 2.687 -21.020 1.00 94.38 95 VAL A C 1
ATOM 778 O O . VAL A 1 95 ? 2.040 1.935 -20.509 1.00 94.38 95 VAL A O 1
ATOM 781 N N . LYS A 1 96 ? 2.542 3.910 -21.459 1.00 93.50 96 LYS A N 1
ATOM 782 C CA . LYS A 1 96 ? 1.177 4.460 -21.374 1.00 93.50 96 LYS A CA 1
ATOM 783 C C . LYS A 1 96 ? 0.166 3.700 -22.236 1.00 93.50 96 LYS A C 1
ATOM 785 O O . LYS A 1 96 ? -1.011 3.689 -21.894 1.00 93.50 96 LYS A O 1
ATOM 790 N N . SER A 1 97 ? 0.614 3.077 -23.327 1.00 92.12 97 SER A N 1
ATOM 791 C CA . SER A 1 97 ? -0.242 2.259 -24.195 1.00 92.12 97 SER A CA 1
ATOM 792 C C . SER A 1 97 ? -0.611 0.904 -23.583 1.00 92.12 97 SER A C 1
ATOM 794 O O . SER A 1 97 ? -1.607 0.309 -23.988 1.00 92.12 97 SER A O 1
ATOM 796 N N . LYS A 1 98 ? 0.164 0.420 -22.600 1.00 90.25 98 LYS A N 1
ATOM 797 C CA . LYS A 1 98 ? -0.061 -0.889 -21.983 1.00 90.25 98 LYS A CA 1
ATOM 798 C C . LYS A 1 98 ? -1.252 -0.869 -21.043 1.00 90.25 98 LYS A C 1
ATOM 800 O O . LYS A 1 98 ? -1.386 0.012 -20.191 1.00 90.25 98 LYS A O 1
ATOM 805 N N . LYS A 1 99 ? -2.078 -1.907 -21.132 1.00 87.44 99 LYS A N 1
ATOM 806 C CA . LYS A 1 99 ? -3.176 -2.149 -20.193 1.00 87.44 99 LYS A CA 1
ATOM 807 C C . LYS A 1 99 ? -2.740 -3.066 -19.063 1.00 87.44 99 LYS A C 1
ATOM 809 O O . LYS A 1 99 ? -1.779 -3.831 -19.152 1.00 87.44 99 LYS A O 1
ATOM 814 N N . ARG A 1 100 ? -3.473 -2.992 -17.954 1.00 75.88 100 ARG A N 1
ATOM 815 C CA . ARG A 1 100 ? -3.209 -3.825 -16.781 1.00 75.88 100 ARG A CA 1
ATOM 816 C C . ARG A 1 100 ? -3.252 -5.307 -17.162 1.00 75.88 100 ARG A C 1
ATOM 818 O O . ARG A 1 100 ? -4.243 -5.771 -17.708 1.00 75.88 100 ARG A O 1
ATOM 825 N N . GLY A 1 101 ? -2.192 -6.039 -16.819 1.00 73.75 101 GLY A N 1
ATOM 826 C CA . GLY A 1 101 ? -2.036 -7.461 -17.149 1.00 73.75 101 GLY A CA 1
ATOM 827 C C . GLY A 1 101 ? -1.142 -7.725 -18.364 1.00 73.75 101 GLY A C 1
ATOM 828 O O . GLY A 1 101 ? -0.661 -8.844 -18.518 1.00 73.75 101 GLY A O 1
ATOM 829 N N . GLU A 1 102 ? -0.847 -6.707 -19.173 1.00 80.50 102 GLU A N 1
ATOM 830 C CA . GLU A 1 102 ? 0.065 -6.827 -20.312 1.00 80.50 102 GLU A CA 1
ATOM 831 C C . GLU A 1 102 ? 1.543 -6.763 -19.885 1.00 80.50 102 GLU A C 1
ATOM 833 O O . GLU A 1 102 ? 1.912 -6.112 -18.898 1.00 80.50 102 GLU A O 1
ATOM 838 N N . LYS A 1 103 ? 2.424 -7.415 -20.660 1.00 79.94 103 LYS A N 1
ATOM 839 C CA . LYS A 1 103 ? 3.882 -7.270 -20.513 1.00 79.94 103 LYS A CA 1
ATOM 840 C C . LYS A 1 103 ? 4.249 -5.797 -20.746 1.00 79.94 103 LYS A C 1
ATOM 842 O O . LYS A 1 103 ? 3.852 -5.209 -21.745 1.00 79.94 103 LYS A O 1
ATOM 847 N N . GLY A 1 104 ? 4.997 -5.208 -19.812 1.00 83.19 104 GLY A N 1
ATOM 848 C CA . GLY A 1 104 ? 5.389 -3.792 -19.870 1.00 83.19 104 GLY A CA 1
ATOM 849 C C . GLY A 1 104 ? 4.440 -2.824 -19.158 1.00 83.19 104 GLY A C 1
ATOM 850 O O . GLY A 1 104 ? 4.757 -1.641 -19.044 1.00 83.19 104 GLY A O 1
ATOM 851 N N . PHE A 1 105 ? 3.304 -3.299 -18.632 1.00 88.44 105 PHE A N 1
ATOM 852 C CA . PHE A 1 105 ? 2.459 -2.472 -17.776 1.00 88.44 105 PHE A CA 1
ATOM 853 C C . PHE A 1 105 ? 3.146 -2.182 -16.436 1.00 88.44 105 PHE A C 1
ATOM 855 O O . PHE A 1 105 ? 3.524 -3.097 -15.698 1.00 88.44 105 PHE A O 1
ATOM 862 N N . ILE A 1 106 ? 3.219 -0.902 -16.077 1.00 90.44 106 ILE A N 1
ATOM 863 C CA . ILE A 1 106 ? 3.595 -0.431 -14.742 1.00 90.44 106 ILE A CA 1
ATOM 864 C C . ILE A 1 106 ? 2.690 0.728 -14.329 1.00 90.44 106 ILE A C 1
ATOM 866 O O . ILE A 1 106 ? 2.214 1.497 -15.160 1.00 90.44 106 ILE A O 1
ATOM 870 N N . GLU A 1 107 ? 2.461 0.876 -13.024 1.00 85.50 107 GLU A N 1
ATOM 871 C CA . GLU A 1 107 ? 1.613 1.953 -12.512 1.00 85.50 107 GLU A CA 1
ATOM 872 C C . GLU A 1 107 ? 2.232 3.341 -12.781 1.00 85.50 107 GLU A C 1
ATOM 874 O O . GLU A 1 107 ? 3.460 3.485 -12.710 1.00 85.50 107 GLU A O 1
ATOM 879 N N . PRO A 1 108 ? 1.423 4.401 -12.990 1.00 86.75 108 PRO A N 1
ATOM 880 C CA . PRO A 1 108 ? 1.924 5.744 -13.307 1.00 86.75 108 PRO A CA 1
ATOM 881 C C . PRO A 1 108 ? 2.967 6.284 -12.315 1.00 86.75 108 PRO A C 1
ATOM 883 O O . PRO A 1 108 ? 3.964 6.896 -12.704 1.00 86.75 108 PRO A O 1
ATOM 886 N N . LYS A 1 109 ? 2.793 6.004 -11.016 1.00 85.50 109 LYS A N 1
ATOM 887 C CA . LYS A 1 109 ? 3.753 6.389 -9.966 1.00 85.50 109 LYS A CA 1
ATOM 888 C C . LYS A 1 109 ? 5.099 5.671 -10.121 1.00 85.50 109 LYS A C 1
ATOM 890 O O . LYS A 1 109 ? 6.159 6.265 -9.899 1.00 85.50 109 LYS A O 1
ATOM 895 N N . THR A 1 110 ? 5.066 4.399 -10.509 1.00 91.31 110 THR A N 1
ATOM 896 C CA . THR A 1 110 ? 6.264 3.612 -10.809 1.00 91.31 110 THR A CA 1
ATOM 897 C C . THR A 1 110 ? 6.937 4.117 -12.079 1.00 91.31 110 THR A C 1
ATOM 899 O O . THR A 1 110 ? 8.150 4.298 -12.056 1.00 91.31 110 THR A O 1
ATOM 902 N N . LEU A 1 111 ? 6.173 4.443 -13.129 1.00 93.94 111 LEU A N 1
ATOM 903 C CA . LEU A 1 111 ? 6.708 5.040 -14.355 1.00 93.94 111 LEU A CA 1
ATOM 904 C C . LEU A 1 111 ? 7.445 6.355 -14.066 1.00 93.94 111 LEU A C 1
ATOM 906 O O . LEU A 1 111 ? 8.601 6.496 -14.457 1.00 93.94 111 LEU A O 1
ATOM 910 N N . LYS A 1 112 ? 6.839 7.274 -13.300 1.00 94.19 112 LYS A N 1
ATOM 911 C CA . LYS A 1 112 ? 7.492 8.532 -12.885 1.00 94.19 112 LYS A CA 1
ATOM 912 C C . LYS A 1 112 ? 8.813 8.273 -12.153 1.00 94.19 112 LYS A C 1
ATOM 914 O O . LYS A 1 112 ? 9.806 8.955 -12.396 1.00 94.19 112 LYS A O 1
ATOM 919 N N . THR A 1 113 ? 8.834 7.261 -11.284 1.00 94.00 113 THR A N 1
ATOM 920 C CA . THR A 1 113 ? 10.053 6.840 -10.579 1.00 94.00 113 THR A CA 1
ATOM 921 C C . THR A 1 113 ? 11.096 6.313 -11.566 1.00 94.00 113 THR A C 1
ATOM 923 O O . THR A 1 113 ? 12.241 6.746 -11.522 1.00 94.00 113 THR A O 1
ATOM 926 N N . TYR A 1 114 ? 10.720 5.414 -12.478 1.00 96.62 114 TYR A N 1
ATOM 927 C CA . TYR A 1 114 ? 11.642 4.832 -13.457 1.00 96.62 114 TYR A CA 1
ATOM 928 C C . TYR A 1 114 ? 12.257 5.894 -14.360 1.00 96.62 114 TYR A C 1
ATOM 930 O O . TYR A 1 114 ? 13.477 5.923 -14.482 1.00 96.62 114 TYR A O 1
ATOM 938 N N . ILE A 1 115 ? 11.442 6.798 -14.911 1.00 97.19 115 ILE A N 1
ATOM 939 C CA . ILE A 1 115 ? 11.913 7.920 -15.731 1.00 97.19 115 ILE A CA 1
ATOM 940 C C . ILE A 1 115 ? 12.919 8.761 -14.943 1.00 97.19 115 ILE A C 1
ATOM 942 O O . ILE A 1 115 ? 14.017 8.988 -15.429 1.00 97.19 115 ILE A O 1
ATOM 946 N N . SER A 1 116 ? 12.606 9.136 -13.697 1.00 96.75 116 SER A N 1
ATOM 947 C CA . SER A 1 116 ? 13.517 9.934 -12.866 1.00 96.75 116 SER A CA 1
ATOM 948 C C . SER A 1 116 ? 14.881 9.265 -12.656 1.00 96.75 116 SER A C 1
ATOM 950 O O . SER A 1 116 ? 15.908 9.939 -12.710 1.00 96.75 116 SER A O 1
ATOM 952 N N . TYR A 1 117 ? 14.920 7.947 -12.434 1.00 96.69 117 TYR A N 1
ATOM 953 C CA . TYR A 1 117 ? 16.185 7.222 -12.287 1.00 96.69 117 TYR A CA 1
ATOM 954 C C . TYR A 1 117 ? 16.921 7.034 -13.619 1.00 96.69 117 TYR A C 1
ATOM 956 O O . TYR A 1 117 ? 18.148 7.100 -13.628 1.00 96.69 117 TYR A O 1
ATOM 964 N N . LEU A 1 118 ? 16.205 6.804 -14.723 1.00 97.00 118 LEU A N 1
ATOM 965 C CA . LEU A 1 118 ? 16.805 6.678 -16.052 1.00 97.00 118 LEU A CA 1
ATOM 966 C C . LEU A 1 118 ? 17.378 8.021 -16.525 1.00 97.00 118 LEU A C 1
ATOM 968 O O . LEU A 1 118 ? 18.552 8.070 -16.868 1.00 97.00 118 LEU A O 1
ATOM 972 N N . ASP A 1 119 ? 16.622 9.117 -16.426 1.00 96.19 119 ASP A N 1
ATOM 973 C CA . ASP A 1 119 ? 17.087 10.473 -16.761 1.00 96.19 119 ASP A CA 1
ATOM 974 C C . ASP A 1 119 ? 18.347 10.851 -15.966 1.00 96.19 119 ASP A C 1
ATOM 976 O O . ASP A 1 119 ? 19.280 11.454 -16.499 1.00 96.19 119 ASP A O 1
ATOM 980 N N . LYS A 1 120 ? 18.390 10.462 -14.686 1.00 95.62 120 LYS A N 1
ATOM 981 C CA . LYS A 1 120 ? 19.486 10.800 -13.777 1.00 95.62 120 LYS A CA 1
ATOM 982 C C . LYS A 1 120 ? 20.754 9.969 -13.988 1.00 95.62 120 LYS A C 1
ATOM 984 O O . LYS A 1 120 ? 21.841 10.491 -13.760 1.00 95.62 120 LYS A O 1
ATOM 989 N N . TYR A 1 121 ? 20.630 8.686 -14.334 1.00 95.81 121 TYR A N 1
ATOM 990 C CA . TYR A 1 121 ? 21.754 7.742 -14.265 1.00 95.81 121 TYR A CA 1
ATOM 991 C C . TYR A 1 121 ? 22.028 6.944 -15.547 1.00 95.81 121 TYR A C 1
ATOM 993 O O . TYR A 1 121 ? 23.097 6.348 -15.640 1.00 95.81 121 TYR A O 1
ATOM 1001 N N . ALA A 1 122 ? 21.115 6.883 -16.522 1.00 93.56 122 ALA A N 1
ATOM 1002 C CA . ALA A 1 122 ? 21.302 6.085 -17.738 1.00 93.56 122 ALA A CA 1
ATOM 1003 C C . ALA A 1 122 ? 22.235 6.790 -18.741 1.00 93.56 122 ALA A C 1
ATOM 1005 O O . ALA A 1 122 ? 21.792 7.370 -19.731 1.00 93.56 122 ALA A O 1
ATOM 1006 N N . GLU A 1 123 ? 23.541 6.743 -18.473 1.00 94.38 123 GLU A N 1
ATOM 1007 C CA . GLU A 1 123 ? 24.578 7.099 -19.449 1.00 94.38 123 GLU A CA 1
ATOM 1008 C C . GLU A 1 123 ? 24.556 6.101 -20.632 1.00 94.38 123 GLU A C 1
ATOM 1010 O O . GLU A 1 123 ? 24.247 4.928 -20.414 1.00 94.38 123 GLU A O 1
ATOM 1015 N N . PRO A 1 124 ? 24.889 6.512 -21.871 1.00 95.44 124 PRO A N 1
ATOM 1016 C CA . PRO A 1 124 ? 24.946 5.593 -23.008 1.00 95.44 124 PRO A CA 1
ATOM 1017 C C . PRO A 1 124 ? 26.004 4.493 -22.836 1.00 95.44 124 PRO A C 1
ATOM 1019 O O . PRO A 1 124 ? 27.147 4.796 -22.486 1.00 95.44 124 PRO A O 1
ATOM 1022 N N . PHE A 1 125 ? 25.663 3.241 -23.150 1.00 92.69 125 PHE A N 1
ATOM 1023 C CA . PHE A 1 125 ? 26.570 2.089 -23.023 1.00 92.69 125 PHE A CA 1
ATOM 1024 C C . PHE A 1 125 ? 26.423 1.100 -24.186 1.00 92.69 125 PHE A C 1
ATOM 1026 O O . PHE A 1 125 ? 25.336 0.950 -24.734 1.00 92.69 125 PHE A O 1
ATOM 1033 N N . SER A 1 126 ? 27.494 0.390 -24.543 1.00 83.69 126 SER A N 1
ATOM 1034 C CA . SER A 1 126 ? 27.476 -0.640 -25.605 1.00 83.69 126 SER A CA 1
ATOM 1035 C C . SER A 1 126 ? 27.741 -2.058 -25.099 1.00 83.69 126 SER A C 1
ATOM 1037 O O . SER A 1 126 ? 27.691 -3.011 -25.868 1.00 83.69 126 SER A O 1
ATOM 1039 N N . ASN A 1 127 ? 28.122 -2.229 -23.831 1.00 83.25 127 ASN A N 1
ATOM 1040 C CA . ASN A 1 127 ? 28.530 -3.532 -23.312 1.00 83.25 127 ASN A CA 1
ATOM 1041 C C . ASN A 1 127 ? 28.260 -3.682 -21.810 1.00 83.25 127 ASN A C 1
ATOM 1043 O O . ASN A 1 127 ? 27.932 -2.734 -21.091 1.00 83.25 127 ASN A O 1
ATOM 1047 N N . LYS A 1 128 ? 28.427 -4.917 -21.327 1.00 87.12 128 LYS A N 1
ATOM 1048 C CA . LYS A 1 128 ? 28.191 -5.285 -19.927 1.00 87.12 128 LYS A CA 1
ATOM 1049 C C . LYS A 1 128 ? 29.119 -4.557 -18.945 1.00 87.12 128 LYS A C 1
ATOM 1051 O O . LYS A 1 128 ? 28.702 -4.289 -17.823 1.00 87.12 128 LYS A O 1
ATOM 1056 N N . GLN A 1 129 ? 30.358 -4.252 -19.339 1.00 86.31 129 GLN A N 1
ATOM 1057 C CA . GLN A 1 129 ? 31.342 -3.599 -18.475 1.00 86.31 129 GLN A CA 1
ATOM 1058 C C . GLN A 1 129 ? 30.973 -2.133 -18.238 1.00 86.31 129 GLN A C 1
ATOM 1060 O O . GLN A 1 129 ? 30.979 -1.677 -17.097 1.00 86.31 129 GLN A O 1
ATOM 1065 N N . GLU A 1 130 ? 30.594 -1.414 -19.293 1.00 92.06 130 GLU A N 1
ATOM 1066 C CA . GLU A 1 130 ? 30.089 -0.042 -19.202 1.00 92.06 130 GLU A CA 1
ATOM 1067 C C . GLU A 1 130 ? 28.812 0.024 -18.362 1.00 92.06 130 GLU A C 1
ATOM 1069 O O . GLU A 1 130 ? 28.737 0.821 -17.426 1.00 92.06 130 GLU A O 1
ATOM 1074 N N . LEU A 1 131 ? 27.855 -0.879 -18.610 1.00 93.50 131 LEU A N 1
ATOM 1075 C CA . LEU A 1 131 ? 26.630 -0.960 -17.815 1.00 93.50 131 LEU A CA 1
ATOM 1076 C C . LEU A 1 131 ? 26.921 -1.222 -16.326 1.00 93.50 131 LEU A C 1
ATOM 1078 O O . LEU A 1 131 ? 26.317 -0.579 -15.465 1.00 93.50 131 LEU A O 1
ATOM 1082 N N . SER A 1 132 ? 27.858 -2.126 -16.009 1.00 90.69 132 SER A N 1
ATOM 1083 C CA . SER A 1 132 ? 28.260 -2.402 -14.619 1.00 90.69 132 SER A CA 1
ATOM 1084 C C . SER A 1 132 ? 28.807 -1.150 -13.940 1.00 90.69 132 SER A C 1
ATOM 1086 O O . SER A 1 132 ? 28.338 -0.786 -12.861 1.00 90.69 132 SER A O 1
ATOM 1088 N N . ARG A 1 133 ? 29.720 -0.431 -14.611 1.00 92.75 133 ARG A N 1
ATOM 1089 C CA . ARG A 1 133 ? 30.315 0.813 -14.096 1.00 92.75 133 ARG A CA 1
ATOM 1090 C C . ARG A 1 133 ? 29.253 1.873 -13.812 1.00 92.75 133 ARG A C 1
ATOM 1092 O O . ARG A 1 133 ? 29.281 2.491 -12.751 1.00 92.75 133 ARG A O 1
ATOM 1099 N N . ILE A 1 134 ? 28.294 2.069 -14.720 1.00 93.81 134 ILE A N 1
ATOM 1100 C CA . ILE A 1 134 ? 27.191 3.024 -14.524 1.00 93.81 134 ILE A CA 1
ATOM 1101 C C . ILE A 1 134 ? 26.382 2.653 -13.276 1.00 93.81 134 ILE A C 1
ATOM 1103 O O . ILE A 1 134 ? 26.101 3.495 -12.426 1.00 93.81 134 ILE A O 1
ATOM 1107 N N . VAL A 1 135 ? 26.039 1.374 -13.130 1.00 92.38 135 VAL A N 1
ATOM 1108 C CA . VAL A 1 135 ? 25.229 0.880 -12.011 1.00 92.38 135 VAL A CA 1
ATOM 1109 C C . VAL A 1 135 ? 25.983 0.943 -10.676 1.00 92.38 135 VAL A C 1
ATOM 1111 O O . VAL A 1 135 ? 25.362 1.192 -9.641 1.00 92.38 135 VAL A O 1
ATOM 1114 N N . GLU A 1 136 ? 27.301 0.749 -10.675 1.00 90.88 136 GLU A N 1
ATOM 1115 C CA . GLU A 1 136 ? 28.169 0.870 -9.494 1.00 90.88 136 GLU A CA 1
ATOM 1116 C C . GLU A 1 136 ? 28.285 2.310 -8.978 1.00 90.88 136 GLU A C 1
ATOM 1118 O O . GLU A 1 136 ? 28.325 2.512 -7.763 1.00 90.88 136 GLU A O 1
ATOM 1123 N N . LYS A 1 137 ? 28.235 3.320 -9.861 1.00 91.94 137 LYS A N 1
ATOM 1124 C CA . LYS A 1 137 ? 28.212 4.743 -9.464 1.00 91.94 137 LYS A CA 1
ATOM 1125 C C . LYS A 1 137 ? 26.966 5.114 -8.640 1.00 91.94 137 LYS A C 1
ATOM 1127 O O . LYS A 1 137 ? 26.973 6.106 -7.905 1.00 91.94 137 LYS A O 1
ATOM 1132 N N . VAL A 1 138 ? 25.876 4.345 -8.735 1.00 91.94 138 VAL A N 1
ATOM 1133 C CA . VAL A 1 138 ? 24.601 4.664 -8.073 1.00 91.94 138 VAL A CA 1
ATOM 1134 C C . VAL A 1 138 ? 24.633 4.284 -6.589 1.00 91.94 138 VAL A C 1
ATOM 1136 O O . VAL A 1 138 ? 24.282 3.173 -6.195 1.00 91.94 138 VAL A O 1
ATOM 1139 N N . LYS A 1 139 ? 24.996 5.250 -5.735 1.00 87.19 139 LYS A N 1
ATOM 1140 C CA . LYS A 1 139 ? 25.097 5.060 -4.272 1.00 87.19 139 LYS A CA 1
ATOM 1141 C C . LYS A 1 139 ? 23.744 4.933 -3.555 1.00 87.19 139 LYS A C 1
ATOM 1143 O O . LYS A 1 139 ? 23.619 4.177 -2.597 1.00 87.19 139 LYS A O 1
ATOM 1148 N N . LYS A 1 140 ? 22.713 5.667 -3.995 1.00 86.69 140 LYS A N 1
ATOM 1149 C CA . LYS A 1 140 ? 21.359 5.654 -3.404 1.00 86.69 140 LYS A CA 1
ATOM 1150 C C . LYS A 1 140 ? 20.328 5.275 -4.460 1.00 86.69 140 LYS A C 1
ATOM 1152 O O . LYS A 1 140 ? 20.358 5.790 -5.570 1.00 86.69 140 LYS A O 1
ATOM 1157 N N . GLY A 1 141 ? 19.407 4.377 -4.110 1.00 86.12 141 GLY A N 1
ATOM 1158 C CA . GLY A 1 141 ? 18.328 3.967 -5.013 1.00 86.12 141 GLY A CA 1
ATOM 1159 C C . GLY A 1 141 ? 18.752 3.040 -6.160 1.00 86.12 141 GLY A C 1
ATOM 1160 O O . GLY A 1 141 ? 17.982 2.853 -7.097 1.00 86.12 141 GLY A O 1
ATOM 1161 N N . ARG A 1 142 ? 19.926 2.395 -6.068 1.00 90.19 142 ARG A N 1
ATOM 1162 C CA . ARG A 1 142 ? 20.459 1.448 -7.071 1.00 90.19 142 ARG A CA 1
ATOM 1163 C C . ARG A 1 142 ? 19.436 0.412 -7.538 1.00 90.19 142 ARG A C 1
ATOM 1165 O O . ARG A 1 142 ? 19.327 0.136 -8.725 1.00 90.19 142 ARG A O 1
ATOM 1172 N N . ARG A 1 143 ? 18.631 -0.126 -6.616 1.00 89.06 143 ARG A N 1
ATOM 1173 C CA . ARG A 1 143 ? 17.544 -1.060 -6.945 1.00 89.06 143 ARG A CA 1
ATOM 1174 C C . ARG A 1 143 ? 16.519 -0.458 -7.909 1.00 89.06 143 ARG A C 1
ATOM 1176 O O . ARG A 1 143 ? 16.118 -1.140 -8.843 1.00 89.06 143 ARG A O 1
ATOM 1183 N N . TRP A 1 144 ? 16.072 0.775 -7.668 1.00 92.69 144 TRP A N 1
ATOM 1184 C CA . TRP A 1 144 ? 15.092 1.441 -8.530 1.00 92.69 144 TRP A CA 1
ATOM 1185 C C . TRP A 1 144 ? 15.659 1.679 -9.922 1.00 92.69 144 TRP A C 1
ATOM 1187 O O . TRP A 1 144 ? 14.970 1.408 -10.899 1.00 92.69 144 TRP A O 1
ATOM 1197 N N . PHE A 1 145 ? 16.929 2.073 -10.004 1.00 95.50 145 PHE A N 1
ATOM 1198 C CA . PHE A 1 145 ? 17.625 2.204 -11.277 1.00 95.50 145 PHE A CA 1
ATOM 1199 C C . PHE A 1 145 ? 17.734 0.869 -12.032 1.00 95.50 145 PHE A C 1
ATOM 1201 O O . PHE A 1 145 ? 17.373 0.802 -13.202 1.00 95.50 145 PHE A O 1
ATOM 1208 N N . ILE A 1 146 ? 18.128 -0.219 -11.358 1.00 94.19 146 ILE A N 1
ATOM 1209 C CA . ILE A 1 146 ? 18.194 -1.565 -11.961 1.00 94.19 146 ILE A CA 1
ATOM 1210 C C . ILE A 1 146 ? 16.822 -2.019 -12.475 1.00 94.19 146 ILE A C 1
ATOM 1212 O O . ILE A 1 146 ? 16.724 -2.585 -13.564 1.00 94.19 146 ILE A O 1
ATOM 1216 N N . LEU A 1 147 ? 15.758 -1.792 -11.700 1.00 94.00 147 LEU A N 1
ATOM 1217 C CA . LEU A 1 147 ? 14.397 -2.129 -12.117 1.00 94.00 147 LEU A CA 1
ATOM 1218 C C . LEU A 1 147 ? 13.966 -1.314 -13.342 1.00 94.00 147 LEU A C 1
ATOM 1220 O O . LEU A 1 147 ? 13.409 -1.886 -14.276 1.00 94.00 147 LEU A O 1
ATOM 1224 N N . ALA A 1 148 ? 14.276 -0.017 -13.363 1.00 96.38 148 ALA A N 1
ATOM 1225 C CA . ALA A 1 148 ? 13.982 0.858 -14.489 1.00 96.38 148 ALA A CA 1
ATOM 1226 C C . ALA A 1 148 ? 14.737 0.436 -15.762 1.00 96.38 148 ALA A C 1
ATOM 1228 O O . ALA A 1 148 ? 14.118 0.319 -16.816 1.00 96.38 148 ALA A O 1
ATOM 1229 N N . LEU A 1 149 ? 16.032 0.110 -15.657 1.00 96.69 149 LEU A N 1
ATOM 1230 C CA . LEU A 1 149 ? 16.839 -0.414 -16.767 1.00 96.69 149 LEU A CA 1
ATOM 1231 C C . LEU A 1 149 ? 16.270 -1.720 -17.324 1.00 96.69 149 LEU A C 1
ATOM 1233 O O . LEU A 1 149 ? 16.107 -1.865 -18.528 1.00 96.69 149 LEU A O 1
ATOM 1237 N N . ARG A 1 150 ? 15.917 -2.671 -16.452 1.00 94.50 150 ARG A N 1
ATOM 1238 C CA . ARG A 1 150 ? 15.317 -3.941 -16.885 1.00 94.50 150 ARG A CA 1
ATOM 1239 C C . ARG A 1 150 ? 13.977 -3.741 -17.586 1.00 94.50 150 ARG A C 1
ATOM 1241 O O . ARG A 1 150 ? 13.680 -4.472 -18.523 1.00 94.50 150 ARG A O 1
ATOM 1248 N N . HIS A 1 151 ? 13.181 -2.774 -17.136 1.00 96.50 151 HIS A N 1
ATOM 1249 C CA . HIS A 1 151 ? 11.919 -2.437 -17.785 1.00 96.50 151 HIS A CA 1
ATOM 1250 C C . HIS A 1 151 ? 12.140 -1.791 -19.154 1.00 96.50 151 HIS A C 1
ATOM 1252 O O . HIS A 1 151 ? 11.488 -2.166 -20.123 1.00 96.50 151 HIS A O 1
ATOM 1258 N N . PHE A 1 152 ? 13.115 -0.889 -19.249 1.00 97.00 152 PHE A N 1
ATOM 1259 C CA . PHE A 1 152 ? 13.550 -0.314 -20.515 1.00 97.00 152 PHE A CA 1
ATOM 1260 C C . PHE A 1 152 ? 14.078 -1.384 -21.487 1.00 97.00 152 PHE A C 1
ATOM 1262 O O . PHE A 1 152 ? 13.762 -1.340 -22.668 1.00 97.00 152 PHE A O 1
ATOM 1269 N N . PHE A 1 153 ? 14.777 -2.417 -21.009 1.00 94.81 153 PHE A N 1
ATOM 1270 C CA . PHE A 1 153 ? 15.195 -3.539 -21.861 1.00 94.81 153 PHE A CA 1
ATOM 1271 C C . PHE A 1 153 ? 14.017 -4.327 -22.423 1.00 94.81 153 PHE A C 1
ATOM 1273 O O . PHE A 1 153 ? 14.096 -4.793 -23.548 1.00 94.81 153 PHE A O 1
ATOM 1280 N N . ASN A 1 154 ? 12.912 -4.452 -21.685 1.00 92.94 154 ASN A N 1
ATOM 1281 C CA . ASN A 1 154 ? 11.708 -5.081 -22.232 1.00 92.94 154 ASN A CA 1
ATOM 1282 C C . ASN A 1 154 ? 11.094 -4.249 -23.365 1.00 92.94 154 ASN A C 1
ATOM 1284 O O . ASN A 1 154 ? 10.544 -4.824 -24.292 1.00 92.94 154 ASN A O 1
ATOM 1288 N N . PHE A 1 155 ? 11.196 -2.920 -23.293 1.00 95.44 155 PHE A N 1
ATOM 1289 C CA . PHE A 1 155 ? 10.796 -2.039 -24.388 1.00 95.44 155 PHE A CA 1
ATOM 1290 C C . PHE A 1 155 ? 11.701 -2.213 -25.612 1.00 95.44 155 PHE A C 1
ATOM 1292 O O . PHE A 1 155 ? 11.188 -2.386 -26.710 1.00 95.44 155 PHE A O 1
ATOM 1299 N N . LEU A 1 156 ? 13.027 -2.212 -25.425 1.00 93.81 156 LEU A N 1
ATOM 1300 C CA . LEU A 1 156 ? 13.979 -2.411 -26.526 1.00 93.81 156 LEU A CA 1
ATOM 1301 C C . LEU A 1 156 ? 13.794 -3.772 -27.209 1.00 93.81 156 LEU A C 1
ATOM 1303 O O . LEU A 1 156 ? 13.877 -3.848 -28.428 1.00 93.81 156 LEU A O 1
ATOM 1307 N N . GLU A 1 157 ? 13.524 -4.808 -26.413 1.00 89.19 157 GLU A N 1
ATOM 1308 C CA . GLU A 1 157 ? 13.210 -6.164 -26.873 1.00 89.19 157 GLU A CA 1
ATOM 1309 C C . GLU A 1 157 ? 11.905 -6.203 -27.669 1.00 89.19 157 GLU A C 1
ATOM 1311 O O . GLU A 1 157 ? 11.858 -6.810 -28.723 1.00 89.19 157 GLU A O 1
ATOM 1316 N N . GLU A 1 158 ? 10.838 -5.550 -27.196 1.00 87.88 158 GLU A N 1
ATOM 1317 C CA . GLU A 1 158 ? 9.540 -5.566 -27.889 1.00 87.88 158 GLU A CA 1
ATOM 1318 C C . GLU A 1 158 ? 9.533 -4.741 -29.184 1.00 87.88 158 GLU A C 1
ATOM 1320 O O . GLU A 1 158 ? 8.701 -4.966 -30.056 1.00 87.88 158 GLU A O 1
ATOM 1325 N N . ARG A 1 159 ? 10.428 -3.757 -29.300 1.00 87.69 159 ARG A N 1
ATOM 1326 C CA . ARG A 1 159 ? 10.584 -2.929 -30.503 1.00 87.69 159 ARG A CA 1
ATOM 1327 C C . ARG A 1 159 ? 11.667 -3.435 -31.453 1.00 87.69 159 ARG A C 1
ATOM 1329 O O . ARG A 1 159 ? 11.965 -2.739 -32.419 1.00 87.69 159 ARG A O 1
ATOM 1336 N N . ASP A 1 160 ? 12.269 -4.587 -31.153 1.00 84.44 160 ASP A N 1
ATOM 1337 C CA . ASP A 1 160 ? 13.377 -5.175 -31.911 1.00 84.44 160 ASP A CA 1
ATOM 1338 C C . ASP A 1 160 ? 14.551 -4.195 -32.129 1.00 84.44 160 ASP A C 1
ATOM 1340 O O . ASP A 1 160 ? 15.267 -4.244 -33.127 1.00 84.44 160 ASP A O 1
ATOM 1344 N N . TYR A 1 161 ? 14.771 -3.270 -31.184 1.00 87.00 161 TYR A N 1
ATOM 1345 C CA . TYR A 1 161 ? 15.874 -2.302 -31.256 1.00 87.00 161 TYR A CA 1
ATOM 1346 C C . TYR A 1 161 ? 17.213 -2.893 -30.837 1.00 87.00 161 TYR A C 1
ATOM 1348 O O . TYR A 1 161 ? 18.262 -2.380 -31.227 1.00 87.00 161 TYR A O 1
ATOM 1356 N N . VAL A 1 162 ? 17.182 -3.927 -30.000 1.00 84.75 162 VAL A N 1
ATOM 1357 C CA . VAL A 1 162 ? 18.366 -4.645 -29.535 1.00 84.75 162 VAL A CA 1
ATOM 1358 C C . VAL A 1 162 ? 18.032 -6.127 -29.479 1.00 84.75 162 VAL A C 1
ATOM 1360 O O . VAL A 1 162 ? 16.978 -6.506 -28.972 1.00 84.75 162 VAL A O 1
ATOM 1363 N N . ASP A 1 163 ? 18.963 -6.948 -29.952 1.00 79.31 163 ASP A N 1
ATOM 1364 C CA . ASP A 1 163 ? 18.843 -8.401 -29.960 1.00 79.31 163 ASP A CA 1
ATOM 1365 C C . ASP A 1 163 ? 18.579 -8.986 -28.553 1.00 79.31 163 ASP A C 1
ATOM 1367 O O . ASP A 1 163 ? 19.156 -8.570 -27.538 1.00 79.31 163 ASP A O 1
ATOM 1371 N N . GLU A 1 164 ? 17.715 -10.002 -28.492 1.00 74.56 164 GLU A N 1
ATOM 1372 C CA . GLU A 1 164 ? 17.286 -10.636 -27.242 1.00 74.56 164 GLU A CA 1
ATOM 1373 C C . GLU A 1 164 ? 18.464 -11.280 -26.486 1.00 74.56 164 GLU A C 1
ATOM 1375 O O . GLU A 1 164 ? 18.540 -11.201 -25.251 1.00 74.56 164 GLU A O 1
ATOM 1380 N N . ILE A 1 165 ? 19.428 -11.881 -27.199 1.00 74.62 165 ILE A N 1
ATOM 1381 C CA . ILE A 1 165 ? 20.611 -12.512 -26.594 1.00 74.62 165 ILE A CA 1
ATOM 1382 C C . ILE A 1 165 ? 21.510 -11.438 -25.977 1.00 74.62 165 ILE A C 1
ATOM 1384 O O . ILE A 1 165 ? 22.030 -11.627 -24.866 1.00 74.62 165 ILE A O 1
ATOM 1388 N N . GLU A 1 166 ? 21.684 -10.303 -26.653 1.00 80.25 166 GLU A N 1
ATOM 1389 C CA . GLU A 1 166 ? 22.408 -9.152 -26.115 1.00 80.25 166 GLU A CA 1
ATOM 1390 C C . GLU A 1 166 ? 21.740 -8.611 -24.842 1.00 80.25 166 GLU A C 1
ATOM 1392 O O . GLU A 1 166 ? 22.386 -8.529 -23.787 1.00 80.25 166 GLU A O 1
ATOM 1397 N N . LEU A 1 167 ? 20.432 -8.346 -24.875 1.00 85.19 167 LEU A N 1
ATOM 1398 C CA . LEU A 1 167 ? 19.692 -7.871 -23.705 1.00 85.19 167 LEU A CA 1
ATOM 1399 C C . LEU A 1 167 ? 19.715 -8.889 -22.556 1.00 85.19 167 LEU A C 1
ATOM 1401 O O . LEU A 1 167 ? 19.846 -8.516 -21.386 1.00 85.19 167 LEU A O 1
ATOM 1405 N N . MET A 1 168 ? 19.640 -10.191 -22.844 1.00 80.31 168 MET A N 1
ATOM 1406 C CA . MET A 1 168 ? 19.795 -11.245 -21.838 1.00 80.31 168 MET A CA 1
ATOM 1407 C C . MET A 1 168 ? 21.170 -11.176 -21.152 1.00 80.31 168 MET A C 1
ATOM 1409 O O . MET A 1 168 ? 21.252 -11.302 -19.925 1.00 80.31 168 MET A O 1
ATOM 1413 N N . ARG A 1 169 ? 22.256 -10.954 -21.905 1.00 80.31 169 ARG A N 1
ATOM 1414 C CA . ARG A 1 169 ? 23.612 -10.792 -21.344 1.00 80.31 169 ARG A CA 1
ATOM 1415 C C . ARG A 1 169 ? 23.703 -9.556 -20.451 1.00 80.31 169 ARG A C 1
ATOM 1417 O O . ARG A 1 169 ? 24.263 -9.649 -19.358 1.00 80.31 169 ARG A O 1
ATOM 1424 N N . LEU A 1 170 ? 23.103 -8.439 -20.863 1.00 88.00 170 LEU A N 1
ATOM 1425 C CA . LEU A 1 170 ? 23.046 -7.210 -20.066 1.00 88.00 170 LEU A CA 1
ATOM 1426 C C . LEU A 1 170 ? 22.251 -7.410 -18.768 1.00 88.00 170 LEU A C 1
ATOM 1428 O O . LEU A 1 170 ? 22.701 -7.010 -17.697 1.00 88.00 170 LEU A O 1
ATOM 1432 N N . ARG A 1 171 ? 21.115 -8.119 -18.806 1.00 87.44 171 ARG A N 1
ATOM 1433 C CA . ARG A 1 171 ? 20.320 -8.425 -17.600 1.00 87.44 171 ARG A CA 1
ATOM 1434 C C . ARG A 1 171 ? 21.119 -9.206 -16.551 1.00 87.44 171 ARG A C 1
ATOM 1436 O O . ARG A 1 171 ? 20.899 -8.993 -15.358 1.00 87.44 171 ARG A O 1
ATOM 1443 N N . LYS A 1 172 ? 22.045 -10.086 -16.951 1.00 82.19 172 LYS A N 1
ATOM 1444 C CA . LYS A 1 172 ? 22.853 -10.890 -16.011 1.00 82.19 172 LYS A CA 1
ATOM 1445 C C . LYS A 1 172 ? 23.776 -10.045 -15.125 1.00 82.19 172 LYS A C 1
ATOM 1447 O O . LYS A 1 172 ? 23.983 -10.423 -13.978 1.00 82.19 172 LYS A O 1
ATOM 1452 N N . VAL A 1 173 ? 24.275 -8.902 -15.607 1.00 85.75 173 VAL A N 1
ATOM 1453 C CA . VAL A 1 173 ? 25.167 -8.025 -14.817 1.00 85.75 173 VAL A CA 1
ATOM 1454 C C . VAL A 1 173 ? 24.429 -7.052 -13.894 1.00 85.75 173 VAL A C 1
ATOM 1456 O O . VAL A 1 173 ? 25.040 -6.442 -13.023 1.00 85.75 173 VAL A O 1
ATOM 1459 N N . ILE A 1 174 ? 23.103 -6.948 -14.022 1.00 86.69 174 ILE A N 1
ATOM 1460 C CA . ILE A 1 174 ? 22.253 -6.113 -13.161 1.00 86.69 174 ILE A CA 1
ATOM 1461 C C . ILE A 1 174 ? 21.218 -6.958 -12.399 1.00 86.69 174 ILE A C 1
ATOM 1463 O O . ILE A 1 174 ? 20.011 -6.843 -12.646 1.00 86.69 174 ILE A O 1
ATOM 1467 N N . PRO A 1 175 ? 21.631 -7.863 -11.490 1.00 78.88 175 PRO A N 1
ATOM 1468 C CA . PRO A 1 175 ? 20.687 -8.654 -10.706 1.00 78.88 175 PRO A CA 1
ATOM 1469 C C . PRO A 1 175 ? 19.817 -7.739 -9.837 1.00 78.88 175 PRO A C 1
ATOM 1471 O O . PRO A 1 175 ? 20.303 -6.777 -9.244 1.00 78.88 175 PRO A O 1
ATOM 1474 N N . VAL A 1 176 ? 18.516 -8.031 -9.755 1.00 80.69 176 VAL A N 1
ATOM 1475 C CA . VAL A 1 176 ? 17.614 -7.285 -8.866 1.00 80.69 176 VAL A CA 1
ATOM 1476 C C . VAL A 1 176 ? 18.001 -7.604 -7.418 1.00 80.69 176 VAL A C 1
ATOM 1478 O O . VAL A 1 176 ? 17.906 -8.769 -7.025 1.00 80.69 176 VAL A O 1
ATOM 1481 N N . PRO A 1 177 ? 18.411 -6.612 -6.602 1.00 72.62 177 PRO A N 1
ATOM 1482 C CA . PRO A 1 177 ? 18.799 -6.872 -5.221 1.00 72.62 177 PRO A CA 1
ATOM 1483 C C . PRO A 1 177 ? 17.627 -7.449 -4.420 1.00 72.62 177 PRO A C 1
ATOM 1485 O O . PRO A 1 177 ? 16.541 -6.853 -4.379 1.00 72.62 177 PRO A O 1
ATOM 1488 N N . LYS A 1 178 ? 17.845 -8.593 -3.758 1.00 63.38 178 LYS A N 1
ATOM 1489 C CA . LYS A 1 178 ? 16.868 -9.177 -2.830 1.00 63.38 178 LYS A CA 1
ATOM 1490 C C . LYS A 1 178 ? 16.729 -8.255 -1.616 1.00 63.38 178 LYS A C 1
ATOM 1492 O O . LYS A 1 178 ? 17.718 -7.820 -1.038 1.00 63.38 178 LYS A O 1
ATOM 1497 N N . THR A 1 179 ? 15.498 -7.935 -1.232 1.00 57.03 179 THR A N 1
ATOM 1498 C CA . THR A 1 179 ? 15.226 -7.263 0.049 1.00 57.03 179 THR A CA 1
ATOM 1499 C C . THR A 1 179 ? 15.202 -8.319 1.141 1.00 57.03 179 THR A C 1
ATOM 1501 O O . THR A 1 179 ? 14.367 -9.217 1.068 1.00 57.03 179 THR A O 1
ATOM 1504 N N . GLY A 1 180 ? 16.083 -8.205 2.135 1.00 44.53 180 GLY A N 1
ATOM 1505 C CA . GLY A 1 180 ? 16.002 -9.016 3.349 1.00 44.53 180 GLY A CA 1
ATOM 1506 C C . GLY A 1 180 ? 14.715 -8.721 4.124 1.00 44.53 180 GLY A C 1
ATOM 1507 O O . GLY A 1 180 ? 14.222 -7.586 4.122 1.00 44.53 180 GLY A O 1
ATOM 1508 N N . ALA A 1 181 ? 14.152 -9.743 4.764 1.00 49.44 181 ALA A N 1
ATOM 1509 C CA . ALA A 1 181 ? 13.061 -9.562 5.710 1.00 49.44 181 ALA A CA 1
ATOM 1510 C C . ALA A 1 181 ? 13.634 -8.959 7.000 1.00 49.44 181 ALA A C 1
ATOM 1512 O O . ALA A 1 181 ? 14.518 -9.536 7.622 1.00 49.44 181 ALA A O 1
ATOM 1513 N N . GLN A 1 182 ? 13.162 -7.778 7.390 1.00 51.81 182 GLN A N 1
ATOM 1514 C CA . GLN A 1 182 ? 13.511 -7.191 8.684 1.00 51.81 182 GLN A CA 1
ATOM 1515 C C . GLN A 1 182 ? 12.516 -7.734 9.715 1.00 51.81 182 GLN A C 1
ATOM 1517 O O . GLN A 1 182 ? 11.319 -7.508 9.541 1.00 51.81 182 GLN A O 1
ATOM 1522 N N . ALA A 1 183 ? 12.985 -8.439 10.745 1.00 52.53 183 ALA A N 1
ATOM 1523 C CA . ALA A 1 183 ? 12.158 -9.195 11.697 1.00 52.53 183 ALA A CA 1
ATOM 1524 C C . ALA A 1 183 ? 11.776 -8.423 12.977 1.00 52.53 183 ALA A C 1
ATOM 1526 O O . ALA A 1 183 ? 11.352 -9.018 13.955 1.00 52.53 183 ALA A O 1
ATOM 1527 N N . GLU A 1 184 ? 11.930 -7.098 13.004 1.00 69.38 184 GLU A N 1
ATOM 1528 C CA . GLU A 1 184 ? 11.574 -6.322 14.197 1.00 69.38 184 GLU A CA 1
ATOM 1529 C C . GLU A 1 184 ? 10.062 -6.024 14.213 1.00 69.38 184 GLU A C 1
ATOM 1531 O O . GLU A 1 184 ? 9.543 -5.405 13.266 1.00 69.38 184 GLU A O 1
ATOM 1536 N N . TYR A 1 185 ? 9.383 -6.492 15.263 1.00 80.19 185 TYR A N 1
ATOM 1537 C CA . TYR A 1 185 ? 8.013 -6.148 15.654 1.00 80.19 185 TYR A CA 1
ATOM 1538 C C . TYR A 1 185 ? 8.099 -5.154 16.819 1.00 80.19 185 TYR A C 1
ATOM 1540 O O . TYR A 1 185 ? 8.848 -5.425 17.757 1.00 80.19 185 TYR A O 1
ATOM 1548 N N . PRO A 1 186 ? 7.420 -3.995 16.768 1.00 87.38 186 PRO A N 1
ATOM 1549 C CA . PRO A 1 186 ? 7.465 -3.069 17.894 1.00 87.38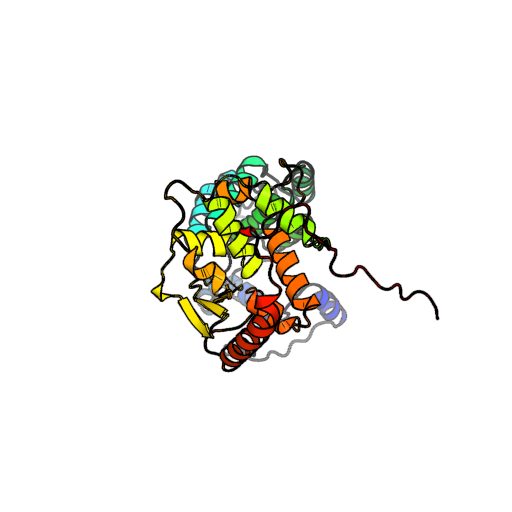 186 PRO A CA 1
ATOM 1550 C C . PRO A 1 186 ? 6.616 -3.622 19.058 1.00 87.38 186 PRO A C 1
ATOM 1552 O O . PRO A 1 186 ? 5.609 -4.277 18.790 1.00 87.38 186 PRO A O 1
ATOM 1555 N N . PRO A 1 187 ? 6.979 -3.368 20.324 1.00 89.69 187 PRO A N 1
ATOM 1556 C CA . PRO A 1 187 ? 6.160 -3.731 21.476 1.00 89.69 187 PRO A CA 1
ATOM 1557 C C . PRO A 1 187 ? 4.942 -2.799 21.623 1.00 89.69 187 PRO A C 1
ATOM 1559 O O . PRO A 1 187 ? 4.926 -1.681 21.094 1.00 89.69 187 PRO A O 1
ATOM 1562 N N . THR A 1 188 ? 3.918 -3.241 22.356 1.00 90.50 188 THR A N 1
ATOM 1563 C CA . THR A 1 188 ? 2.651 -2.504 22.538 1.00 90.50 188 THR A CA 1
ATOM 1564 C C . THR A 1 188 ? 2.859 -1.138 23.191 1.00 90.50 188 THR A C 1
ATOM 1566 O O . THR A 1 188 ? 2.245 -0.157 22.776 1.00 90.50 188 THR A O 1
ATOM 1569 N N . GLU A 1 189 ? 3.789 -1.033 24.138 1.00 89.69 189 GLU A N 1
ATOM 1570 C CA . GLU A 1 189 ? 4.172 0.217 24.800 1.00 89.69 189 GLU A CA 1
ATOM 1571 C C . GLU A 1 189 ? 4.657 1.251 23.780 1.00 89.69 189 GLU A C 1
ATOM 1573 O O . GLU A 1 189 ? 4.361 2.440 23.887 1.00 89.69 189 GLU A O 1
ATOM 1578 N N . GLU A 1 190 ? 5.403 0.808 22.766 1.00 91.38 190 GLU A N 1
ATOM 1579 C CA . GLU A 1 190 ? 5.908 1.689 21.720 1.00 91.38 190 GLU A CA 1
ATOM 1580 C C . GLU A 1 190 ? 4.792 2.147 20.776 1.00 91.38 190 GLU A C 1
ATOM 1582 O O . GLU A 1 190 ? 4.791 3.298 20.342 1.00 91.38 190 GLU A O 1
ATOM 1587 N N . VAL A 1 191 ? 3.805 1.286 20.514 1.00 95.31 191 VAL A N 1
ATOM 1588 C CA . VAL A 1 191 ? 2.601 1.652 19.755 1.00 95.31 191 VAL A CA 1
ATOM 1589 C C . VAL A 1 191 ? 1.749 2.666 20.520 1.00 95.31 191 VAL A C 1
ATOM 1591 O O . VAL A 1 191 ? 1.266 3.621 19.915 1.00 95.31 191 VAL A O 1
ATOM 1594 N N . ILE A 1 192 ? 1.601 2.520 21.838 1.00 94.62 192 ILE A N 1
ATOM 1595 C CA . ILE A 1 192 ? 0.884 3.492 22.679 1.00 94.62 192 ILE A CA 1
ATOM 1596 C C . ILE A 1 192 ? 1.630 4.829 22.714 1.00 94.62 192 ILE A C 1
ATOM 1598 O O . ILE A 1 192 ? 1.034 5.870 22.443 1.00 94.62 192 ILE A O 1
ATOM 1602 N N . ARG A 1 193 ? 2.951 4.816 22.951 1.00 93.31 193 ARG A N 1
ATOM 1603 C CA . ARG A 1 193 ? 3.779 6.034 22.873 1.00 93.31 193 ARG A CA 1
ATOM 1604 C C . ARG A 1 193 ? 3.677 6.703 21.505 1.00 93.31 193 ARG A C 1
ATOM 1606 O O . ARG A 1 193 ? 3.577 7.921 21.432 1.00 93.31 193 ARG A O 1
ATOM 1613 N N . GLY A 1 194 ? 3.676 5.914 20.430 1.00 94.75 194 GLY A N 1
ATOM 1614 C CA . GLY A 1 194 ? 3.553 6.412 19.064 1.00 94.75 194 GLY A CA 1
ATOM 1615 C C . GLY A 1 194 ? 2.254 7.179 18.810 1.00 94.75 194 GLY A C 1
ATOM 1616 O O . GLY A 1 194 ? 2.283 8.179 18.102 1.00 94.75 194 GLY A O 1
ATOM 1617 N N . TYR A 1 195 ? 1.144 6.769 19.424 1.00 96.50 195 TYR A N 1
ATOM 1618 C CA . TYR A 1 195 ? -0.108 7.523 19.357 1.00 96.50 195 TYR A CA 1
ATOM 1619 C C . TYR A 1 195 ? -0.010 8.855 20.115 1.00 96.50 195 TYR A C 1
ATOM 1621 O O . TYR A 1 195 ? -0.373 9.897 19.580 1.00 96.50 195 TYR A O 1
ATOM 1629 N N . HIS A 1 196 ? 0.540 8.844 21.332 1.00 94.44 196 HIS A N 1
ATOM 1630 C CA . HIS A 1 196 ? 0.580 10.030 22.201 1.00 94.44 196 HIS A CA 1
ATOM 1631 C C . HIS A 1 196 ? 1.530 11.138 21.738 1.00 94.44 196 HIS A C 1
ATOM 1633 O O . HIS A 1 196 ? 1.368 12.282 22.145 1.00 94.44 196 HIS A O 1
ATOM 1639 N N . VAL A 1 197 ? 2.497 10.836 20.866 1.00 95.38 197 VAL A N 1
ATOM 1640 C CA . VAL A 1 197 ? 3.350 11.864 20.232 1.00 95.38 197 VAL A CA 1
ATOM 1641 C C . VAL A 1 197 ? 2.701 12.518 19.002 1.00 95.38 197 VAL A C 1
ATOM 1643 O O . VAL A 1 197 ? 3.312 13.374 18.350 1.00 95.38 197 VAL A O 1
ATOM 1646 N N . LEU A 1 198 ? 1.503 12.083 18.606 1.00 95.38 198 LEU A N 1
ATOM 1647 C CA . LEU A 1 198 ? 0.734 12.714 17.538 1.00 95.38 198 LEU A CA 1
ATOM 1648 C C . LEU A 1 198 ? -0.105 13.856 18.106 1.00 95.38 198 LEU A C 1
ATOM 1650 O O . LEU A 1 198 ? -0.801 13.699 19.102 1.00 95.38 198 LEU A O 1
ATOM 1654 N N . GLU A 1 199 ? -0.057 14.997 17.428 1.00 93.31 199 GLU A N 1
ATOM 1655 C CA . GLU A 1 199 ? -0.804 16.202 17.806 1.00 93.31 199 GLU A CA 1
ATOM 1656 C C . GLU A 1 199 ? -2.018 16.411 16.894 1.00 93.31 199 GLU A C 1
ATOM 1658 O O . GLU A 1 199 ? -3.067 16.856 17.342 1.00 93.31 199 GLU A O 1
ATOM 1663 N N . ASP A 1 200 ? -1.885 16.060 15.613 1.00 95.94 200 ASP A N 1
ATOM 1664 C CA . ASP A 1 200 ? -2.920 16.229 14.597 1.00 95.94 200 ASP A CA 1
ATOM 1665 C C . ASP A 1 200 ? -3.953 15.092 14.678 1.00 95.94 200 ASP A C 1
ATOM 1667 O O . ASP A 1 200 ? -3.610 13.907 14.644 1.00 95.94 200 ASP A O 1
ATOM 1671 N N . GLU A 1 201 ? -5.231 15.451 14.763 1.00 96.19 201 GLU A N 1
ATOM 1672 C CA . GLU A 1 201 ? -6.328 14.489 14.911 1.00 96.19 201 GLU A CA 1
ATOM 1673 C C . GLU A 1 201 ? -6.528 13.597 13.671 1.00 96.19 201 GLU A C 1
ATOM 1675 O O . GLU A 1 201 ? -6.986 12.462 13.801 1.00 96.19 201 GLU A O 1
ATOM 1680 N N . ASP A 1 202 ? -6.152 14.051 12.468 1.00 97.94 202 ASP A N 1
ATOM 1681 C CA . ASP A 1 202 ? -6.173 13.199 11.268 1.00 97.94 202 ASP A CA 1
ATOM 1682 C C . ASP A 1 202 ? -5.040 12.163 11.303 1.00 97.94 202 ASP A C 1
ATOM 1684 O O . ASP A 1 202 ? -5.239 11.018 10.885 1.00 97.94 202 ASP A O 1
ATOM 1688 N N . ASP A 1 203 ? -3.870 12.532 11.845 1.00 97.69 203 ASP A N 1
ATOM 1689 C CA . ASP A 1 203 ? -2.776 11.582 12.067 1.00 97.69 203 ASP A CA 1
ATOM 1690 C C . ASP A 1 203 ? -3.191 10.510 13.085 1.00 97.69 203 ASP A C 1
ATOM 1692 O O . ASP A 1 203 ? -2.963 9.324 12.837 1.00 97.69 203 ASP A O 1
ATOM 1696 N N . LYS A 1 204 ? -3.823 10.904 14.202 1.00 97.62 204 LYS A N 1
ATOM 1697 C CA . LYS A 1 204 ? -4.325 9.978 15.236 1.00 97.62 204 LYS A CA 1
ATOM 1698 C C . LYS A 1 204 ? -5.386 9.026 14.694 1.00 97.62 204 LYS A C 1
ATOM 1700 O O . LYS A 1 204 ? -5.252 7.815 14.864 1.00 97.62 204 LYS A O 1
ATOM 1705 N N . LEU A 1 205 ? -6.379 9.550 13.973 1.00 98.19 205 LEU A N 1
ATOM 1706 C CA . LEU A 1 205 ? -7.445 8.745 13.376 1.00 98.19 205 LEU A CA 1
ATOM 1707 C C . LEU A 1 205 ? -6.884 7.697 12.403 1.00 98.19 205 LEU A C 1
ATOM 1709 O O . LEU A 1 205 ? -7.267 6.524 12.439 1.00 98.19 205 LEU A O 1
ATOM 1713 N N . LEU A 1 206 ? -5.946 8.100 11.539 1.00 98.38 206 LEU A N 1
ATOM 1714 C CA . LEU A 1 206 ? -5.277 7.180 10.621 1.00 98.38 206 LEU A CA 1
ATOM 1715 C C . LEU A 1 206 ? -4.387 6.177 11.371 1.00 98.38 206 LEU A C 1
ATOM 1717 O O . LEU A 1 206 ? -4.332 5.009 10.987 1.00 98.38 206 LEU A O 1
ATOM 1721 N N . TYR A 1 207 ? -3.710 6.597 12.439 1.00 98.19 207 TYR A N 1
ATOM 1722 C CA . TYR A 1 207 ? -2.905 5.719 13.284 1.00 98.19 207 TYR A CA 1
ATOM 1723 C C . TYR A 1 207 ? -3.753 4.613 13.924 1.00 98.19 207 TYR A C 1
ATOM 1725 O O . TYR A 1 207 ? -3.439 3.435 13.750 1.00 98.19 207 TYR A O 1
ATOM 1733 N N . GLU A 1 208 ? -4.850 4.974 14.597 1.00 97.94 208 GLU A N 1
ATOM 1734 C CA . GLU A 1 208 ? -5.806 4.034 15.196 1.00 97.94 208 GLU A CA 1
ATOM 1735 C C . GLU A 1 208 ? -6.358 3.060 14.152 1.00 97.94 208 GLU A C 1
ATOM 1737 O O . GLU A 1 208 ? -6.316 1.844 14.354 1.00 97.94 208 GLU A O 1
ATOM 1742 N N . LEU A 1 209 ? -6.784 3.568 12.990 1.00 98.00 209 LEU A N 1
ATOM 1743 C CA . LEU A 1 209 ? -7.275 2.732 11.896 1.00 98.00 209 LEU A CA 1
ATOM 1744 C C . LEU A 1 209 ? -6.253 1.658 11.496 1.00 98.00 209 LEU A C 1
ATOM 1746 O O . LEU A 1 209 ? -6.617 0.493 11.320 1.00 98.00 209 LEU A O 1
ATOM 1750 N N . LEU A 1 210 ? -4.978 2.029 11.343 1.00 97.56 210 LEU A N 1
ATOM 1751 C CA . LEU A 1 210 ? -3.914 1.099 10.951 1.00 97.56 210 LEU A CA 1
ATOM 1752 C C . LEU A 1 210 ? -3.579 0.086 12.049 1.00 97.56 210 LEU A C 1
ATOM 1754 O O . LEU A 1 210 ? -3.264 -1.060 11.729 1.00 97.56 210 LEU A O 1
ATOM 1758 N N . VAL A 1 211 ? -3.643 0.493 13.317 1.00 97.25 211 VAL A N 1
ATOM 1759 C CA . VAL A 1 211 ? -3.451 -0.393 14.475 1.00 97.25 211 VAL A CA 1
ATOM 1760 C C . VAL A 1 211 ? -4.553 -1.445 14.522 1.00 97.25 211 VAL A C 1
ATOM 1762 O O . VAL A 1 211 ? -4.259 -2.636 14.605 1.00 97.25 211 VAL A O 1
ATOM 1765 N N . TYR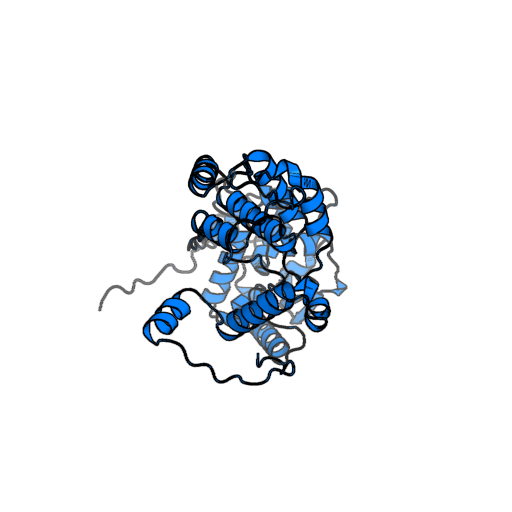 A 1 212 ? -5.811 -1.013 14.438 1.00 97.44 212 TYR A N 1
ATOM 1766 C CA . TYR A 1 212 ? -6.963 -1.892 14.606 1.00 97.44 212 TYR A CA 1
ATOM 1767 C C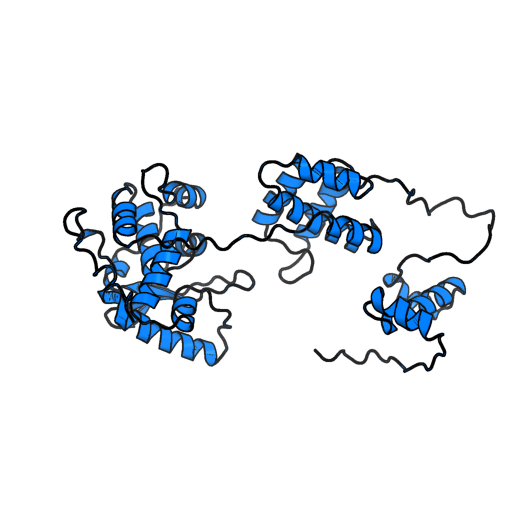 . TYR A 1 212 ? -7.151 -2.838 13.423 1.00 97.44 212 TYR A C 1
ATOM 1769 O O . TYR A 1 212 ? -7.270 -4.046 13.602 1.00 97.44 212 TYR A O 1
ATOM 1777 N N . SER A 1 213 ? -7.105 -2.312 12.202 1.00 95.50 213 SER A N 1
ATOM 1778 C CA . SER A 1 213 ? -7.382 -3.117 11.008 1.00 95.50 213 SER A CA 1
ATOM 1779 C C . SER A 1 213 ? -6.154 -3.824 10.432 1.00 95.50 213 SER A C 1
ATOM 1781 O O . SER A 1 213 ? -6.283 -4.749 9.631 1.00 95.50 213 SER A O 1
ATOM 1783 N N . GLY A 1 214 ? -4.946 -3.359 10.766 1.00 94.12 214 GLY A N 1
ATOM 1784 C CA . GLY A 1 214 ? -3.707 -3.865 10.181 1.00 94.12 214 GLY A CA 1
ATOM 1785 C C . GLY A 1 214 ? -3.581 -3.622 8.672 1.00 94.12 214 GLY A C 1
ATOM 1786 O O . GLY A 1 214 ? -2.702 -4.216 8.043 1.00 94.12 214 GLY A O 1
ATOM 1787 N N . ILE A 1 215 ? -4.422 -2.784 8.049 1.00 93.31 215 ILE A N 1
ATOM 1788 C CA . ILE A 1 215 ? -4.372 -2.491 6.604 1.00 93.31 215 ILE A CA 1
ATOM 1789 C C . ILE A 1 215 ? -3.131 -1.669 6.224 1.00 93.31 215 ILE A C 1
ATOM 1791 O O . ILE A 1 215 ? -2.339 -1.249 7.069 1.00 93.31 215 ILE A O 1
ATOM 1795 N N . ARG A 1 216 ? -2.865 -1.515 4.923 1.00 91.94 216 ARG A N 1
ATOM 1796 C CA . ARG A 1 216 ? -1.707 -0.729 4.467 1.00 91.94 216 ARG A CA 1
ATOM 1797 C C . ARG A 1 216 ? -1.991 0.768 4.600 1.00 91.94 216 ARG A C 1
ATOM 1799 O O . ARG A 1 216 ? -3.138 1.186 4.526 1.00 91.94 216 ARG A O 1
ATOM 1806 N N . LEU A 1 217 ? -0.938 1.584 4.729 1.00 94.19 217 LEU A N 1
ATOM 1807 C CA . LEU A 1 217 ? -1.066 3.046 4.829 1.00 94.19 217 LEU A CA 1
ATOM 1808 C C . LEU A 1 217 ? -1.878 3.651 3.676 1.00 94.19 217 LEU A C 1
ATOM 1810 O O . LEU A 1 217 ? -2.698 4.531 3.895 1.00 94.19 217 LEU A O 1
ATOM 1814 N N . ASP A 1 218 ? -1.641 3.193 2.449 1.00 91.19 218 ASP A N 1
ATOM 1815 C CA . ASP A 1 218 ? -2.372 3.642 1.264 1.00 91.19 218 ASP A CA 1
ATOM 1816 C C . ASP A 1 218 ? -3.844 3.236 1.296 1.00 91.19 218 ASP A C 1
ATOM 1818 O O . ASP A 1 218 ? -4.692 4.038 0.922 1.00 91.19 218 ASP A O 1
ATOM 1822 N N . GLU A 1 219 ? -4.151 2.034 1.780 1.00 90.69 219 GLU A N 1
ATOM 1823 C CA . GLU A 1 219 ? -5.528 1.560 1.961 1.00 90.69 219 GLU A CA 1
ATOM 1824 C C . GLU A 1 219 ? -6.252 2.361 3.050 1.00 90.69 219 GLU A C 1
ATOM 1826 O O . GLU A 1 219 ? -7.352 2.846 2.803 1.00 90.69 219 GLU A O 1
ATOM 1831 N N . GLY A 1 220 ? -5.623 2.573 4.211 1.00 94.88 220 GLY A N 1
ATOM 1832 C CA . GLY A 1 220 ? -6.199 3.364 5.302 1.00 94.88 220 GLY A CA 1
ATOM 1833 C C . GLY A 1 220 ? -6.388 4.837 4.942 1.00 94.88 220 GLY A C 1
ATOM 1834 O O . GLY A 1 220 ? -7.438 5.409 5.221 1.00 94.88 220 GLY A O 1
ATOM 1835 N N . PHE A 1 221 ? -5.420 5.437 4.242 1.00 95.75 221 PHE A N 1
ATOM 1836 C CA . PHE A 1 221 ? -5.544 6.804 3.737 1.00 95.75 221 PHE A CA 1
ATOM 1837 C C . PHE A 1 221 ? -6.713 6.941 2.754 1.00 95.75 221 PHE A C 1
ATOM 1839 O O . PHE A 1 221 ? -7.506 7.869 2.872 1.00 95.75 221 PHE A O 1
ATOM 1846 N N . ILE A 1 222 ? -6.845 6.015 1.795 1.00 93.06 222 ILE A N 1
ATOM 1847 C CA . ILE A 1 222 ? -7.948 6.041 0.823 1.00 93.06 222 ILE A CA 1
ATOM 1848 C C . ILE A 1 222 ? -9.290 5.807 1.518 1.00 93.06 222 ILE A C 1
ATOM 1850 O O . ILE A 1 222 ? -10.244 6.522 1.211 1.00 93.06 222 ILE A O 1
ATOM 1854 N N . LEU A 1 223 ? -9.358 4.865 2.468 1.00 94.44 223 LEU A N 1
ATOM 1855 C CA . LEU A 1 223 ? -10.554 4.610 3.273 1.00 94.44 223 LEU A CA 1
ATOM 1856 C C . LEU A 1 223 ? -11.026 5.896 3.943 1.00 94.44 223 LEU A C 1
ATOM 1858 O O . LEU A 1 223 ? -12.175 6.273 3.751 1.00 94.44 223 LEU A O 1
ATOM 1862 N N . LEU A 1 224 ? -10.152 6.599 4.670 1.00 96.94 224 LEU A N 1
ATOM 1863 C CA . LEU A 1 224 ? -10.558 7.815 5.371 1.00 96.94 224 LEU A CA 1
ATOM 1864 C C . LEU A 1 224 ? -10.775 8.999 4.418 1.00 96.94 224 LEU A C 1
ATOM 1866 O O . LEU A 1 224 ? -11.684 9.782 4.647 1.00 96.94 224 LEU A O 1
ATOM 1870 N N . LYS A 1 225 ? -10.039 9.144 3.306 1.00 95.88 225 LYS A N 1
ATOM 1871 C CA . LYS A 1 225 ? -10.346 10.210 2.324 1.00 95.88 225 LYS A CA 1
ATOM 1872 C C . LYS A 1 225 ? -11.695 10.012 1.633 1.00 95.88 225 LYS A C 1
ATOM 1874 O O . LYS A 1 225 ? -12.356 10.989 1.303 1.00 95.88 225 LYS A O 1
ATOM 1879 N N . THR A 1 226 ? -12.109 8.765 1.425 1.00 93.94 226 THR A N 1
ATOM 1880 C CA . THR A 1 226 ? -13.351 8.409 0.716 1.00 93.94 226 THR A CA 1
ATOM 1881 C C . THR A 1 226 ? -14.384 7.763 1.633 1.00 93.94 226 THR A C 1
ATOM 1883 O O . THR A 1 226 ? -15.217 6.983 1.171 1.00 93.94 226 THR A O 1
ATOM 1886 N N . PHE A 1 227 ? -14.316 8.071 2.932 1.00 95.81 227 PHE A N 1
ATOM 1887 C CA . PHE A 1 227 ? -15.130 7.399 3.934 1.00 95.81 227 PHE A CA 1
ATOM 1888 C C . PHE A 1 227 ? -16.620 7.535 3.611 1.00 95.81 227 PHE A C 1
ATOM 1890 O O . PHE A 1 227 ? -17.121 8.634 3.332 1.00 95.81 227 PHE A O 1
ATOM 1897 N N . ASP A 1 228 ? -17.287 6.388 3.636 1.00 94.25 228 ASP A N 1
ATOM 1898 C CA . ASP A 1 228 ? -18.701 6.210 3.356 1.00 94.25 228 ASP A CA 1
ATOM 1899 C C . ASP A 1 228 ? -19.283 5.220 4.379 1.00 94.25 228 ASP A C 1
ATOM 1901 O O . ASP A 1 228 ? -18.948 4.029 4.335 1.00 94.25 228 ASP A O 1
ATOM 1905 N N . PRO A 1 229 ? -20.140 5.681 5.308 1.00 94.81 229 PRO A N 1
ATOM 1906 C CA . PRO A 1 229 ? -20.773 4.821 6.299 1.00 94.81 229 PRO A CA 1
ATOM 1907 C C . PRO A 1 229 ? -21.549 3.642 5.700 1.00 94.81 229 PRO A C 1
ATOM 1909 O O . PRO A 1 229 ? -21.641 2.606 6.351 1.00 94.81 229 PRO A O 1
ATOM 1912 N N . ALA A 1 230 ? -22.055 3.745 4.463 1.00 94.94 230 ALA A N 1
ATOM 1913 C CA . ALA A 1 230 ? -22.790 2.656 3.811 1.00 94.94 230 ALA A CA 1
ATOM 1914 C C . ALA A 1 230 ? -21.924 1.406 3.558 1.00 94.94 230 ALA A C 1
ATOM 1916 O O . ALA A 1 230 ? -22.449 0.308 3.388 1.00 94.94 230 ALA A O 1
ATOM 1917 N N . LYS A 1 231 ? -20.593 1.554 3.573 1.00 93.31 231 LYS A N 1
ATOM 1918 C CA . LYS A 1 231 ? -19.633 0.448 3.426 1.00 93.31 231 LYS A CA 1
ATOM 1919 C C . LYS A 1 231 ? -19.315 -0.262 4.741 1.00 93.31 231 LYS A C 1
ATOM 1921 O O . LYS A 1 231 ? -18.552 -1.231 4.739 1.00 93.31 231 LYS A O 1
ATOM 1926 N N . LEU A 1 232 ? -19.859 0.207 5.867 1.00 96.00 232 LEU A N 1
ATOM 1927 C CA . LEU A 1 232 ? -19.747 -0.473 7.152 1.00 96.00 232 LEU A CA 1
ATOM 1928 C C . LEU A 1 232 ? -20.783 -1.592 7.247 1.00 96.00 232 LEU A C 1
ATOM 1930 O O . LEU A 1 232 ? -21.985 -1.369 7.171 1.00 96.00 232 LEU A O 1
ATOM 1934 N N . THR A 1 233 ? -20.313 -2.806 7.503 1.00 95.88 233 THR A N 1
ATOM 1935 C CA . THR A 1 233 ? -21.163 -3.929 7.899 1.00 95.88 233 THR A CA 1
ATOM 1936 C C . THR A 1 233 ? -20.930 -4.239 9.370 1.00 95.88 233 THR A C 1
ATOM 1938 O O . THR A 1 233 ? -19.805 -4.557 9.770 1.00 95.88 233 THR A O 1
ATOM 1941 N N . LYS A 1 234 ? -21.994 -4.191 10.176 1.00 97.62 234 LYS A N 1
ATOM 1942 C CA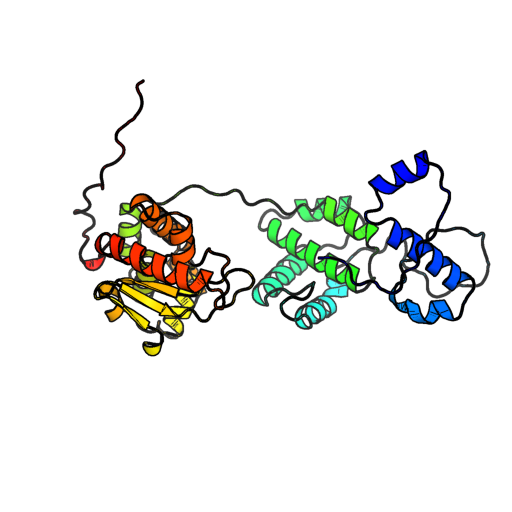 . LYS A 1 234 ? -21.968 -4.689 11.555 1.00 97.62 234 LYS A CA 1
ATOM 1943 C C . LYS A 1 234 ? -21.817 -6.212 11.528 1.00 97.62 234 LYS A C 1
ATOM 1945 O O . LYS A 1 234 ? -22.650 -6.900 10.946 1.00 97.62 234 LYS A O 1
ATOM 1950 N N . VAL A 1 235 ? -20.751 -6.733 12.133 1.00 96.62 235 VAL A N 1
ATOM 1951 C CA . VAL A 1 235 ? -20.527 -8.184 12.275 1.00 96.62 235 VAL A CA 1
ATOM 1952 C C . VAL A 1 235 ? -21.219 -8.684 13.543 1.00 96.62 235 VAL A C 1
ATOM 1954 O O . VAL A 1 235 ? -21.898 -9.706 13.522 1.00 96.62 235 VAL A O 1
ATOM 1957 N N . ASN A 1 236 ? -21.059 -7.942 14.641 1.00 96.62 236 ASN A N 1
ATOM 1958 C CA . ASN A 1 236 ? -21.750 -8.111 15.922 1.00 96.62 236 ASN A CA 1
ATOM 1959 C C . ASN A 1 236 ? -21.624 -6.809 16.739 1.00 96.62 236 ASN A C 1
ATOM 1961 O O . ASN A 1 236 ? -21.236 -5.774 16.200 1.00 96.62 236 ASN A O 1
ATOM 1965 N N . ASP A 1 237 ? -21.944 -6.831 18.033 1.00 96.62 237 ASP A N 1
ATOM 1966 C CA . ASP A 1 237 ? -21.889 -5.637 18.892 1.00 96.62 237 ASP A CA 1
ATOM 1967 C C . ASP A 1 237 ? -20.473 -5.116 19.167 1.00 96.62 237 ASP A C 1
ATOM 1969 O O . ASP A 1 237 ? -20.309 -3.971 19.579 1.00 96.62 237 ASP A O 1
ATOM 1973 N N . LYS A 1 238 ? -19.441 -5.927 18.908 1.00 97.19 238 LYS A N 1
ATOM 1974 C CA . LYS A 1 238 ? -18.036 -5.584 19.157 1.00 97.19 238 LYS A CA 1
ATOM 1975 C C . LYS A 1 238 ? -17.252 -5.270 17.888 1.00 97.19 238 LYS A C 1
ATOM 1977 O O . LYS A 1 238 ? -16.211 -4.622 17.971 1.00 97.19 238 LYS A O 1
ATOM 1982 N N . VAL A 1 239 ? -17.714 -5.731 16.725 1.00 97.94 239 VAL A N 1
ATOM 1983 C CA . VAL A 1 239 ? -16.933 -5.729 15.483 1.00 97.94 239 VAL A CA 1
ATOM 1984 C C . VAL A 1 239 ? -17.740 -5.198 14.308 1.00 97.94 239 VAL A C 1
ATOM 1986 O O . VAL A 1 239 ? -18.876 -5.604 14.059 1.00 97.94 239 VAL A O 1
ATOM 1989 N N . TYR A 1 240 ? -17.081 -4.352 13.525 1.00 97.75 240 TYR A N 1
ATOM 1990 C CA . TYR A 1 240 ? -17.502 -3.940 12.196 1.00 97.75 240 TYR A CA 1
ATOM 1991 C C . TYR A 1 240 ? -16.453 -4.353 11.169 1.00 97.75 240 TYR A C 1
ATOM 1993 O O . TYR A 1 240 ? -15.270 -4.509 11.479 1.00 97.75 240 TYR A O 1
ATOM 2001 N N . ARG A 1 241 ? -16.887 -4.486 9.919 1.00 94.88 241 ARG A N 1
ATOM 2002 C CA . ARG A 1 241 ? -15.996 -4.538 8.761 1.00 94.88 241 ARG A CA 1
ATOM 2003 C C . ARG A 1 241 ? -16.334 -3.407 7.802 1.00 94.88 241 ARG A C 1
ATOM 2005 O O . ARG A 1 241 ? -17.507 -3.104 7.605 1.00 94.88 241 ARG A O 1
ATOM 2012 N N . TYR A 1 242 ? -15.314 -2.806 7.210 1.00 94.56 242 TYR A N 1
ATOM 2013 C CA . TYR A 1 242 ? -15.457 -1.805 6.160 1.00 94.56 242 TYR A CA 1
ATOM 2014 C C . TYR A 1 242 ? -15.036 -2.401 4.820 1.00 94.56 242 TYR A C 1
ATOM 2016 O O . TYR A 1 242 ? -13.913 -2.900 4.704 1.00 94.56 242 TYR A O 1
ATOM 2024 N N . GLU A 1 243 ? -15.903 -2.334 3.814 1.00 89.88 243 GLU A N 1
ATOM 2025 C CA . GLU A 1 243 ? -15.609 -2.850 2.477 1.00 89.88 243 GLU A CA 1
ATOM 2026 C C . GLU A 1 243 ? -14.542 -2.003 1.757 1.00 89.88 243 GLU A C 1
ATOM 2028 O O . GLU A 1 243 ? -14.697 -0.800 1.524 1.00 89.88 243 GLU A O 1
ATOM 2033 N N . LEU A 1 244 ? -13.441 -2.647 1.367 1.00 83.00 244 LEU A N 1
ATOM 2034 C CA . LEU A 1 244 ? -12.345 -2.035 0.621 1.00 83.00 244 LEU A CA 1
ATOM 2035 C C . LEU A 1 244 ? -12.491 -2.355 -0.871 1.00 83.00 244 LEU A C 1
ATOM 2037 O O . LEU A 1 244 ? -12.135 -3.437 -1.334 1.00 83.00 244 LEU A O 1
ATOM 2041 N N . VAL A 1 245 ? -12.954 -1.385 -1.659 1.00 60.31 245 VAL A N 1
ATOM 2042 C CA . VAL A 1 245 ? -13.052 -1.520 -3.124 1.00 60.31 245 VAL A CA 1
ATOM 2043 C C . VAL A 1 245 ? -11.693 -1.212 -3.765 1.00 60.31 245 VAL A C 1
ATOM 2045 O O . VAL A 1 245 ? -11.507 -0.183 -4.408 1.00 60.31 245 VAL A O 1
ATOM 2048 N N . MET A 1 246 ? -10.686 -2.057 -3.526 1.00 56.97 246 MET A N 1
ATOM 2049 C CA . MET A 1 246 ? -9.322 -1.822 -4.018 1.00 56.97 246 MET A CA 1
ATOM 2050 C C . MET A 1 246 ? -8.692 -3.098 -4.591 1.00 56.97 246 MET A C 1
ATOM 2052 O O . MET A 1 246 ? -8.035 -3.872 -3.896 1.00 56.97 246 MET A O 1
ATOM 2056 N N . GLU A 1 247 ? -8.806 -3.284 -5.908 1.00 51.19 247 GLU A N 1
ATOM 2057 C CA . GLU A 1 247 ? -8.006 -4.269 -6.639 1.00 51.19 247 GLU A CA 1
ATOM 2058 C C . GLU A 1 247 ? -6.633 -3.674 -7.015 1.00 51.19 247 GLU A C 1
ATOM 2060 O O . GLU A 1 247 ? -6.476 -3.008 -8.045 1.00 51.19 247 GLU A O 1
ATOM 2065 N N . ARG A 1 248 ? -5.592 -3.909 -6.201 1.00 49.75 248 ARG A N 1
ATOM 2066 C CA . ARG A 1 248 ? -4.197 -3.560 -6.545 1.00 49.75 248 ARG A CA 1
ATOM 2067 C C . ARG A 1 248 ? -3.379 -4.793 -6.945 1.00 49.75 248 ARG A C 1
ATOM 2069 O O . ARG A 1 248 ? -2.647 -5.382 -6.150 1.00 49.75 248 ARG A O 1
ATOM 2076 N N . GLY A 1 249 ? -3.458 -5.161 -8.226 1.00 54.47 249 GLY A N 1
ATOM 2077 C CA . GLY A 1 249 ? -2.672 -6.255 -8.807 1.00 54.47 249 GLY A CA 1
ATOM 2078 C C . GLY A 1 249 ? -2.991 -7.600 -8.145 1.00 54.47 249 GLY A C 1
ATOM 2079 O O . GLY A 1 249 ? -4.150 -7.981 -8.049 1.00 54.47 249 GLY A O 1
ATOM 2080 N N . THR A 1 250 ? -1.974 -8.321 -7.662 1.00 44.03 250 THR A N 1
ATOM 2081 C CA . THR A 1 250 ? -2.150 -9.613 -6.966 1.00 44.03 250 THR A CA 1
ATOM 2082 C C . THR A 1 250 ? -2.488 -9.477 -5.476 1.00 44.03 250 THR A C 1
ATOM 2084 O O . THR A 1 250 ? -2.555 -10.491 -4.782 1.00 44.03 250 THR A O 1
ATOM 2087 N N . LYS A 1 251 ? -2.586 -8.252 -4.943 1.00 48.03 251 LYS A N 1
ATOM 2088 C CA . LYS A 1 251 ? -2.870 -7.987 -3.528 1.00 48.03 251 LYS A CA 1
ATOM 2089 C C . LYS A 1 251 ? -4.291 -7.458 -3.420 1.00 48.03 251 LYS A C 1
ATOM 2091 O O . LYS A 1 251 ? -4.610 -6.425 -4.004 1.00 48.03 251 LYS A O 1
ATOM 2096 N N . ARG A 1 252 ? -5.132 -8.185 -2.695 1.00 56.47 252 ARG A N 1
ATOM 2097 C CA . ARG A 1 252 ? -6.526 -7.822 -2.480 1.00 56.47 252 ARG A CA 1
ATOM 2098 C C . ARG A 1 252 ? -6.772 -7.749 -0.978 1.00 56.47 252 ARG A C 1
ATOM 2100 O O . ARG A 1 252 ? -6.659 -8.755 -0.284 1.00 56.47 252 ARG A O 1
ATOM 2107 N N . SER A 1 253 ? -7.042 -6.546 -0.490 1.00 58.72 253 SER A N 1
ATOM 2108 C CA . SER A 1 253 ? -7.606 -6.314 0.838 1.00 58.72 253 SER A CA 1
ATOM 2109 C C . SER A 1 253 ? -9.083 -6.038 0.601 1.00 58.72 253 SER A C 1
ATOM 2111 O O . SER A 1 253 ? -9.399 -5.063 -0.070 1.00 58.72 253 SER A O 1
ATOM 2113 N N . PHE A 1 254 ? -9.967 -6.919 1.062 1.00 73.50 254 PHE A N 1
ATOM 2114 C CA . PHE A 1 254 ? -11.406 -6.797 0.791 1.00 73.50 254 PHE A CA 1
ATOM 2115 C C . PHE A 1 254 ? -12.172 -6.138 1.931 1.00 73.50 254 PHE A C 1
ATOM 2117 O O . PHE A 1 254 ? -13.193 -5.509 1.697 1.00 73.50 254 PHE A O 1
ATOM 2124 N N . ASN A 1 255 ? -11.672 -6.277 3.158 1.00 87.88 255 ASN A N 1
ATOM 2125 C CA . ASN A 1 255 ? -12.302 -5.741 4.353 1.00 87.88 255 ASN A CA 1
ATOM 2126 C C . ASN A 1 255 ? -11.237 -5.144 5.273 1.00 87.88 255 ASN A C 1
ATOM 2128 O O . ASN A 1 255 ? -10.148 -5.706 5.392 1.00 87.88 255 ASN A O 1
ATOM 2132 N N . ALA A 1 256 ? -11.571 -4.046 5.945 1.00 94.19 256 ALA A N 1
ATOM 2133 C CA . ALA A 1 256 ? -10.870 -3.578 7.135 1.00 94.19 256 ALA A CA 1
ATOM 2134 C C . ALA A 1 256 ? -11.713 -3.930 8.366 1.00 94.19 256 ALA A C 1
ATOM 2136 O O . ALA A 1 256 ? -12.858 -3.494 8.465 1.00 94.19 256 ALA A O 1
ATOM 2137 N N . TYR A 1 257 ? -11.166 -4.726 9.285 1.00 96.56 257 TYR A N 1
ATOM 2138 C CA . TYR A 1 257 ? -11.830 -5.074 10.544 1.00 96.56 257 TYR A CA 1
ATOM 2139 C C . TYR A 1 257 ? -11.627 -3.969 11.580 1.00 96.56 257 TYR A C 1
ATOM 2141 O O . TYR A 1 257 ? -10.521 -3.451 11.718 1.00 96.56 257 TYR A O 1
ATOM 2149 N N . LEU A 1 258 ? -12.696 -3.586 12.280 1.00 97.50 258 LEU A N 1
ATOM 2150 C CA . LEU A 1 258 ? -12.718 -2.430 13.174 1.00 97.50 258 LEU A CA 1
ATOM 2151 C C . LEU A 1 258 ? -13.465 -2.761 14.474 1.00 97.50 258 LEU A C 1
ATOM 2153 O O . LEU A 1 258 ? -14.511 -3.415 14.425 1.00 97.50 258 LEU A O 1
ATOM 2157 N N . PRO A 1 259 ? -12.971 -2.308 15.639 1.00 97.75 259 PRO A N 1
ATOM 2158 C CA . PRO A 1 259 ? -13.726 -2.395 16.878 1.00 97.75 259 PRO A CA 1
ATOM 2159 C C . PRO A 1 259 ? -14.922 -1.442 16.852 1.00 97.75 259 PRO A C 1
ATOM 2161 O O . PRO A 1 259 ? -14.807 -0.300 16.406 1.00 97.75 259 PRO A O 1
ATOM 2164 N N . ALA A 1 260 ? -16.055 -1.876 17.402 1.00 97.44 260 ALA A N 1
ATOM 2165 C CA . ALA A 1 260 ? -17.273 -1.071 17.485 1.00 97.44 260 ALA A CA 1
ATOM 2166 C C . ALA A 1 260 ? -17.052 0.260 18.220 1.00 97.44 260 ALA A C 1
ATOM 2168 O O . ALA A 1 260 ? -17.615 1.270 17.817 1.00 97.44 260 ALA A O 1
ATOM 2169 N N . PHE A 1 261 ? -16.178 0.291 19.234 1.00 95.44 261 PHE A N 1
ATOM 2170 C CA . PHE A 1 261 ? -15.858 1.520 19.968 1.00 95.44 261 PHE A CA 1
ATOM 2171 C C . PHE A 1 261 ? -15.114 2.569 19.122 1.00 95.44 261 PHE A C 1
ATOM 2173 O O . PHE A 1 261 ? -15.122 3.744 19.471 1.00 95.44 261 PHE A O 1
ATOM 2180 N N . PHE A 1 262 ? -14.456 2.169 18.029 1.00 97.06 262 PHE A N 1
ATOM 2181 C CA . PHE A 1 262 ? -13.727 3.083 17.143 1.00 97.06 262 PHE A CA 1
ATOM 2182 C C . PHE A 1 262 ? -14.609 3.638 16.022 1.00 97.06 262 PHE A C 1
ATOM 2184 O O . PHE A 1 262 ? -14.351 4.726 15.518 1.00 97.06 262 PHE A O 1
ATOM 2191 N N . VAL A 1 263 ? -15.673 2.921 15.644 1.00 97.12 263 VAL A N 1
ATOM 2192 C CA . VAL A 1 263 ? -16.565 3.312 14.541 1.00 97.12 263 VAL A CA 1
ATOM 2193 C C . VAL A 1 263 ? -17.124 4.736 14.682 1.00 97.12 263 VAL A C 1
ATOM 2195 O O . VAL A 1 263 ? -17.088 5.450 13.681 1.00 97.12 263 VAL A O 1
ATOM 2198 N N . PRO A 1 264 ? -17.553 5.212 15.871 1.00 96.62 264 PRO A N 1
ATOM 2199 C CA . PRO A 1 264 ? -18.018 6.591 16.040 1.00 96.62 264 PRO A CA 1
ATOM 2200 C C . PRO A 1 264 ? -16.972 7.666 15.716 1.00 96.62 264 PRO A C 1
ATOM 2202 O O . PRO A 1 264 ? -17.345 8.798 15.424 1.00 96.62 264 PRO A O 1
ATOM 2205 N N . LYS A 1 265 ? -15.672 7.335 15.750 1.00 96.31 265 LYS A N 1
ATOM 2206 C CA . LYS A 1 265 ? -14.588 8.269 15.408 1.00 96.31 265 LYS A CA 1
ATOM 2207 C C . LYS A 1 265 ? -14.346 8.382 13.904 1.00 96.31 265 LYS A C 1
ATOM 2209 O O . LYS A 1 265 ? -13.660 9.304 13.464 1.00 96.31 265 LYS A O 1
ATOM 2214 N N . LEU A 1 266 ? -14.851 7.436 13.107 1.00 97.50 266 LEU A N 1
ATOM 2215 C CA . LEU A 1 266 ? -14.603 7.413 11.670 1.00 97.50 266 LEU A CA 1
ATOM 2216 C C . LEU A 1 266 ? -15.234 8.630 10.999 1.00 97.50 266 LEU A C 1
ATOM 2218 O O . LEU A 1 266 ? -16.435 8.875 11.084 1.00 97.50 266 LEU A O 1
ATOM 2222 N N . ARG A 1 267 ? -14.402 9.367 10.272 1.00 97.31 267 ARG A N 1
ATOM 2223 C CA . ARG A 1 267 ? -14.795 10.536 9.493 1.00 97.31 267 ARG A CA 1
ATOM 2224 C C . ARG A 1 267 ? -13.857 10.707 8.311 1.00 97.31 267 ARG A C 1
ATOM 2226 O O . ARG A 1 267 ? -12.790 10.090 8.255 1.00 97.31 267 ARG A O 1
ATOM 2233 N N . ARG A 1 268 ? -14.242 11.580 7.379 1.00 97.75 268 ARG A N 1
ATOM 2234 C CA . ARG A 1 268 ? -13.337 11.967 6.299 1.00 97.75 268 ARG A CA 1
ATOM 2235 C C . ARG A 1 268 ? -12.146 12.755 6.844 1.00 97.75 268 ARG A C 1
ATOM 2237 O O . ARG A 1 268 ? -12.311 13.582 7.744 1.00 97.75 268 ARG A O 1
ATOM 2244 N N . LEU A 1 269 ? -10.958 12.486 6.301 1.00 97.31 269 LEU A N 1
ATOM 2245 C CA . LEU A 1 269 ? -9.792 13.351 6.525 1.00 97.31 269 LEU A CA 1
ATOM 2246 C C . LEU A 1 269 ? -10.049 14.714 5.885 1.00 97.31 269 LEU A C 1
ATOM 2248 O O . LEU A 1 269 ? -10.780 14.801 4.892 1.00 97.31 269 LEU A O 1
ATOM 2252 N N . ARG A 1 270 ? -9.406 15.761 6.409 1.00 97.25 270 ARG A N 1
ATOM 2253 C CA . ARG A 1 270 ? -9.500 17.102 5.822 1.00 97.25 270 ARG A CA 1
ATOM 2254 C C . ARG A 1 270 ? -8.992 17.115 4.382 1.00 97.25 270 ARG A C 1
ATOM 2256 O O . ARG A 1 270 ? -8.212 16.252 3.956 1.00 97.25 270 ARG A O 1
ATOM 2263 N N . GLU A 1 271 ? -9.461 18.084 3.601 1.00 95.12 271 GLU A N 1
ATOM 2264 C CA . GLU A 1 271 ? -9.208 18.074 2.162 1.00 95.12 271 GLU A CA 1
ATOM 2265 C C . GLU A 1 271 ? -7.728 18.286 1.820 1.00 95.12 271 GLU A C 1
ATOM 2267 O O . GLU A 1 271 ? -7.175 17.568 0.984 1.00 95.12 271 GLU A O 1
ATOM 2272 N N . ASP A 1 272 ? -7.066 19.158 2.575 1.00 96.00 272 ASP A N 1
ATOM 2273 C CA . ASP A 1 272 ? -5.638 19.463 2.511 1.00 96.00 272 ASP A CA 1
ATOM 2274 C C . ASP A 1 272 ? -4.734 18.347 3.068 1.00 96.00 272 ASP A C 1
ATOM 2276 O O . ASP A 1 272 ? -3.523 18.360 2.842 1.00 96.00 272 ASP A O 1
ATOM 2280 N N . TYR A 1 273 ? -5.295 17.344 3.751 1.00 96.69 273 TYR A N 1
ATOM 2281 C CA . TYR A 1 273 ? -4.527 16.225 4.284 1.00 96.69 273 TYR A CA 1
ATOM 2282 C C . TYR A 1 273 ? -4.118 15.248 3.166 1.00 96.69 273 TYR A C 1
ATOM 2284 O O . TYR A 1 273 ? -4.918 14.464 2.639 1.00 96.69 273 TYR A O 1
ATOM 2292 N N . THR A 1 274 ? -2.836 15.287 2.793 1.00 96.56 274 THR A N 1
ATOM 2293 C CA . THR A 1 274 ? -2.287 14.508 1.670 1.00 96.56 274 THR A CA 1
ATOM 2294 C C . THR A 1 274 ? -1.627 13.195 2.097 1.00 96.56 274 THR A C 1
ATOM 2296 O O . THR A 1 274 ? -1.176 13.016 3.228 1.00 96.56 274 THR A O 1
ATOM 2299 N N . TYR A 1 275 ? -1.479 12.265 1.149 1.00 94.44 275 TYR A N 1
ATOM 2300 C CA . TYR A 1 275 ? -0.787 10.995 1.398 1.00 94.44 275 TYR A CA 1
ATOM 2301 C C . TYR A 1 275 ? 0.686 11.188 1.797 1.00 94.44 275 TYR A C 1
ATOM 2303 O O . TYR A 1 275 ? 1.225 10.424 2.601 1.00 94.44 275 TYR A O 1
ATOM 2311 N N . ASP A 1 276 ? 1.361 12.195 1.234 1.00 93.44 276 ASP A N 1
ATOM 2312 C CA . ASP A 1 276 ? 2.759 12.472 1.566 1.00 93.44 276 ASP A CA 1
ATOM 2313 C C . ASP A 1 276 ? 2.895 13.045 2.985 1.00 93.44 276 ASP A C 1
ATOM 2315 O O . ASP A 1 276 ? 3.847 12.684 3.684 1.00 93.44 276 ASP A O 1
ATOM 2319 N N . MET A 1 277 ? 1.910 13.829 3.452 1.00 95.69 277 MET A N 1
ATOM 2320 C CA . MET A 1 277 ? 1.803 14.220 4.863 1.00 95.69 277 MET A CA 1
ATOM 2321 C C . MET A 1 277 ? 1.648 12.987 5.748 1.00 95.69 277 MET A C 1
ATOM 2323 O O . MET A 1 277 ? 2.491 12.788 6.617 1.00 95.69 277 MET A O 1
ATOM 2327 N N . ALA A 1 278 ? 0.679 12.110 5.468 1.00 95.69 278 ALA A N 1
ATOM 2328 C CA . ALA A 1 278 ? 0.473 10.874 6.229 1.00 95.69 278 ALA A CA 1
ATOM 2329 C C . ALA A 1 278 ? 1.752 10.025 6.319 1.00 95.69 278 ALA A C 1
ATOM 2331 O O . ALA A 1 278 ? 2.173 9.590 7.389 1.00 95.69 278 ALA A O 1
ATOM 2332 N N . LYS A 1 279 ? 2.434 9.825 5.185 1.00 94.38 279 LYS A N 1
ATOM 2333 C CA . LYS A 1 279 ? 3.675 9.045 5.119 1.00 94.38 279 LYS A CA 1
ATOM 2334 C C . LYS A 1 279 ? 4.810 9.668 5.934 1.00 94.38 279 LYS A C 1
ATOM 2336 O O . LYS A 1 279 ? 5.600 8.925 6.516 1.00 94.38 279 LYS A O 1
ATOM 2341 N N . LYS A 1 280 ? 4.930 10.998 5.926 1.00 94.44 280 LYS A N 1
ATOM 2342 C CA . LYS A 1 280 ? 5.959 11.720 6.684 1.00 94.44 280 LYS A CA 1
ATOM 2343 C C . LYS A 1 280 ? 5.626 11.732 8.176 1.00 94.44 280 LYS A C 1
ATOM 2345 O O . LYS A 1 280 ? 6.475 11.370 8.979 1.00 94.44 280 LYS A O 1
ATOM 2350 N N . ARG A 1 281 ? 4.399 12.111 8.534 1.00 95.12 281 ARG A N 1
ATOM 2351 C CA . ARG A 1 281 ? 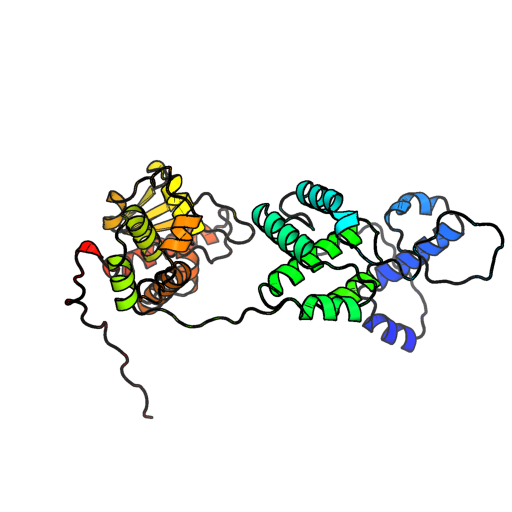3.961 12.332 9.918 1.00 95.12 281 ARG A CA 1
ATOM 2352 C C . ARG A 1 281 ? 3.782 11.040 10.709 1.00 95.12 281 ARG A C 1
ATOM 2354 O O . ARG A 1 281 ? 4.056 11.041 11.898 1.00 95.12 281 ARG A O 1
ATOM 2361 N N . LEU A 1 282 ? 3.456 9.921 10.052 1.00 95.44 282 LEU A N 1
ATOM 2362 C CA . LEU A 1 282 ? 3.431 8.588 10.674 1.00 95.44 282 LEU A CA 1
ATOM 2363 C C . LEU A 1 282 ? 4.793 7.871 10.665 1.00 95.44 282 LEU A C 1
ATOM 2365 O O . LEU A 1 282 ? 4.863 6.673 10.949 1.00 95.44 282 LEU A O 1
ATOM 2369 N N . ASN A 1 283 ? 5.882 8.560 10.312 1.00 94.62 283 ASN A N 1
ATOM 2370 C CA . ASN A 1 283 ? 7.249 8.099 10.544 1.00 94.62 283 ASN A CA 1
ATOM 2371 C C . ASN A 1 283 ? 7.797 8.801 11.791 1.00 94.62 283 ASN A C 1
ATOM 2373 O O . ASN A 1 283 ? 8.396 9.870 11.705 1.00 94.62 283 ASN A O 1
ATOM 2377 N N . LEU A 1 284 ? 7.588 8.190 12.954 1.00 93.12 284 LEU A N 1
ATOM 2378 C CA . LEU A 1 284 ? 7.760 8.846 14.254 1.00 93.12 284 LEU A CA 1
ATOM 2379 C C . LEU A 1 284 ? 9.209 8.883 14.746 1.00 93.12 284 LEU A C 1
ATOM 2381 O O . LEU A 1 284 ? 9.471 9.317 15.865 1.00 93.12 284 LEU A O 1
ATOM 2385 N N . LYS A 1 285 ? 10.167 8.466 13.908 1.00 88.81 285 LYS A N 1
ATOM 2386 C CA . LYS A 1 285 ? 11.584 8.398 14.283 1.00 88.81 285 LYS A CA 1
ATOM 2387 C C . LYS A 1 285 ? 12.138 9.763 14.700 1.00 88.81 285 LYS A C 1
ATOM 2389 O O . LYS A 1 285 ? 12.922 9.836 15.637 1.00 88.81 285 LYS A O 1
ATOM 2394 N N . GLU A 1 286 ? 11.711 10.830 14.026 1.00 86.00 286 GLU A N 1
ATOM 2395 C CA . GLU A 1 286 ? 12.086 12.213 14.364 1.00 86.00 286 GLU A CA 1
ATOM 2396 C C . GLU A 1 286 ? 11.470 12.677 15.696 1.00 86.00 286 GLU A C 1
ATOM 2398 O O . GLU A 1 286 ? 11.992 13.589 16.323 1.00 86.00 286 GLU A O 1
ATOM 2403 N N . LYS A 1 287 ? 10.411 12.003 16.165 1.00 87.75 287 LYS A N 1
ATOM 2404 C CA . LYS A 1 287 ? 9.755 12.220 17.462 1.00 87.75 287 LYS A CA 1
ATOM 2405 C C . LYS A 1 287 ? 10.252 11.256 18.553 1.00 87.75 287 LYS A C 1
ATOM 2407 O O . LYS A 1 287 ? 9.582 11.067 19.561 1.00 87.75 287 LYS A O 1
ATOM 2412 N N . GLY A 1 288 ? 11.388 10.586 18.338 1.00 87.94 288 GLY A N 1
ATOM 2413 C CA . GLY A 1 288 ? 11.984 9.665 19.315 1.00 87.94 288 GLY A CA 1
ATOM 2414 C C . GLY A 1 288 ? 11.292 8.301 19.444 1.00 87.94 288 GLY A C 1
ATOM 2415 O O . GLY A 1 288 ? 11.665 7.519 20.313 1.00 87.94 288 GLY A O 1
ATOM 2416 N N . VAL A 1 289 ? 10.321 7.978 18.579 1.00 91.25 289 VAL A N 1
ATOM 2417 C CA . VAL A 1 289 ? 9.594 6.697 18.601 1.00 91.25 289 VAL A CA 1
ATOM 2418 C C . VAL A 1 289 ? 9.889 5.913 17.320 1.00 91.25 289 VAL A C 1
ATOM 2420 O O . VAL A 1 289 ? 9.676 6.397 16.210 1.00 91.25 289 VAL A O 1
ATOM 2423 N N . ASN A 1 290 ? 10.361 4.671 17.422 1.00 90.31 290 ASN A N 1
ATOM 2424 C CA . ASN A 1 290 ? 10.741 3.838 16.276 1.00 90.31 290 ASN A CA 1
ATOM 2425 C C . ASN A 1 290 ? 9.514 3.117 15.670 1.00 90.31 290 ASN A C 1
ATOM 2427 O O . ASN A 1 290 ? 9.526 1.915 15.388 1.00 90.31 290 ASN A O 1
ATOM 2431 N N . ILE A 1 291 ? 8.467 3.898 15.382 1.00 93.38 291 ILE A N 1
ATOM 2432 C CA . ILE A 1 291 ? 7.212 3.469 14.761 1.00 93.38 291 ILE A CA 1
ATOM 2433 C C . ILE A 1 291 ? 7.067 4.067 13.360 1.00 93.38 291 ILE A C 1
ATOM 2435 O O . ILE A 1 291 ? 7.355 5.231 13.091 1.00 93.38 291 ILE A O 1
ATOM 2439 N N . THR A 1 292 ? 6.586 3.224 12.448 1.00 94.19 292 THR A N 1
ATOM 2440 C CA . THR A 1 292 ? 6.162 3.594 11.093 1.00 94.19 292 THR A CA 1
ATOM 2441 C C . THR A 1 292 ? 4.841 2.899 10.787 1.00 94.19 292 THR A C 1
ATOM 2443 O O . THR A 1 292 ? 4.562 1.851 11.371 1.00 94.19 292 THR A O 1
ATOM 2446 N N . ALA A 1 293 ? 4.087 3.358 9.787 1.00 94.50 293 ALA A N 1
ATOM 2447 C CA . ALA A 1 293 ? 2.880 2.650 9.336 1.00 94.50 293 ALA A CA 1
ATOM 2448 C C . ALA A 1 293 ? 3.124 1.162 8.990 1.00 94.50 293 ALA A C 1
ATOM 2450 O O . ALA A 1 293 ? 2.287 0.297 9.242 1.00 94.50 293 ALA A O 1
ATOM 2451 N N . LYS A 1 294 ? 4.315 0.824 8.469 1.00 92.50 294 LYS A N 1
ATOM 2452 C CA . LYS A 1 294 ? 4.715 -0.573 8.222 1.00 92.50 294 LYS A CA 1
ATOM 2453 C C . LYS A 1 294 ? 4.884 -1.364 9.525 1.00 92.50 294 LYS A C 1
ATOM 2455 O O . LYS A 1 294 ? 4.575 -2.552 9.549 1.00 92.50 294 LYS A O 1
ATOM 2460 N N . LYS A 1 295 ? 5.412 -0.730 10.574 1.00 93.62 295 LYS A N 1
ATOM 2461 C CA . LYS A 1 295 ? 5.582 -1.339 11.898 1.00 93.62 295 LYS A CA 1
ATOM 2462 C C . LYS A 1 295 ? 4.251 -1.492 12.635 1.00 93.62 295 LYS A C 1
ATOM 2464 O O . LYS A 1 295 ? 4.072 -2.532 13.249 1.00 93.62 295 LYS A O 1
ATOM 2469 N N . LEU A 1 296 ? 3.298 -0.568 12.482 1.00 95.50 296 LEU A N 1
ATOM 2470 C CA . LEU A 1 296 ? 1.937 -0.735 13.023 1.00 95.50 296 LEU A CA 1
ATOM 2471 C C . LEU A 1 296 ? 1.255 -1.979 12.458 1.00 95.50 296 LEU A C 1
ATOM 2473 O O . LEU A 1 296 ? 0.761 -2.819 13.200 1.00 95.50 296 LEU A O 1
ATOM 2477 N N . ARG A 1 297 ? 1.335 -2.166 11.138 1.00 93.38 297 ARG A N 1
ATOM 2478 C CA . ARG A 1 297 ? 0.818 -3.372 10.486 1.00 93.38 297 ARG A CA 1
ATOM 2479 C C . ARG A 1 297 ? 1.488 -4.658 10.980 1.00 93.38 297 ARG A C 1
ATOM 2481 O O . ARG A 1 297 ? 0.839 -5.693 11.069 1.00 93.38 297 ARG A O 1
ATOM 2488 N N . LYS A 1 298 ? 2.789 -4.613 11.278 1.00 91.88 298 LYS A N 1
ATOM 2489 C CA . LYS A 1 298 ? 3.501 -5.748 11.881 1.00 91.88 298 LYS A CA 1
ATOM 2490 C C . LYS A 1 298 ? 3.062 -6.004 13.318 1.00 91.88 298 LYS A C 1
ATOM 2492 O O . LYS A 1 298 ? 2.882 -7.155 13.674 1.00 91.88 298 LYS A O 1
ATOM 2497 N N . TRP A 1 299 ? 2.890 -4.958 14.119 1.00 94.81 299 TRP A N 1
ATOM 2498 C CA . TRP A 1 299 ? 2.367 -5.092 15.474 1.00 94.81 299 TRP A CA 1
ATOM 2499 C C . TRP A 1 299 ? 0.983 -5.729 15.469 1.00 94.81 299 TRP A C 1
ATOM 2501 O O . TRP A 1 299 ? 0.781 -6.700 16.175 1.00 94.81 299 TRP A O 1
ATOM 2511 N N . SER A 1 300 ? 0.076 -5.256 14.609 1.00 95.12 300 SER A N 1
ATOM 2512 C CA . SER A 1 300 ? -1.268 -5.829 14.463 1.00 95.12 300 SER A CA 1
ATOM 2513 C C . SER A 1 300 ? -1.209 -7.326 14.129 1.00 95.12 300 SER A C 1
ATOM 2515 O O . SER A 1 300 ? -1.983 -8.111 14.656 1.00 95.12 300 SER A O 1
ATOM 2517 N N . ASP A 1 301 ? -0.246 -7.736 13.300 1.00 92.50 301 ASP A N 1
ATOM 2518 C CA . ASP A 1 301 ? -0.037 -9.134 12.894 1.00 92.50 301 ASP A CA 1
ATOM 2519 C C . ASP A 1 301 ? 0.405 -9.971 14.098 1.00 92.50 301 ASP A C 1
ATOM 2521 O O . ASP A 1 301 ? -0.208 -10.980 14.430 1.00 92.50 301 ASP A O 1
ATOM 2525 N N . ASN A 1 302 ? 1.424 -9.477 14.806 1.00 90.69 302 ASN A N 1
ATOM 2526 C CA . ASN A 1 302 ? 1.958 -10.094 16.011 1.00 90.69 302 ASN A CA 1
ATOM 2527 C C . ASN A 1 302 ? 0.907 -10.180 17.125 1.00 90.69 302 ASN A C 1
ATOM 2529 O O . ASN A 1 302 ? 0.772 -11.224 17.741 1.00 90.69 302 ASN A O 1
ATOM 2533 N N . PHE A 1 303 ? 0.113 -9.127 17.327 1.00 94.06 303 PHE A N 1
ATOM 2534 C CA . PHE A 1 303 ? -0.984 -9.090 18.293 1.00 94.06 303 PHE A CA 1
ATOM 2535 C C . PHE A 1 303 ? -2.032 -10.174 18.012 1.00 94.06 303 PHE A C 1
ATOM 2537 O O . PHE A 1 303 ? -2.460 -10.870 18.932 1.00 94.06 303 PHE A O 1
ATOM 2544 N N . LEU A 1 304 ? -2.434 -10.345 16.746 1.00 93.06 304 LEU A N 1
ATOM 2545 C CA . LEU A 1 304 ? -3.375 -11.398 16.355 1.00 93.06 304 LEU A CA 1
ATOM 2546 C C . LEU A 1 304 ? -2.794 -12.786 16.660 1.00 93.06 304 LEU A C 1
ATOM 2548 O O . LEU A 1 304 ? -3.471 -13.605 17.284 1.00 93.06 304 LEU A O 1
ATOM 2552 N N . VAL A 1 305 ? -1.539 -13.026 16.271 1.00 90.69 305 VAL A N 1
ATOM 2553 C CA . VAL A 1 305 ? -0.844 -14.304 16.492 1.00 90.69 305 VAL A CA 1
ATOM 2554 C C . VAL A 1 305 ? -0.664 -14.601 17.985 1.00 90.69 305 VAL A C 1
ATOM 2556 O O . VAL A 1 305 ? -0.991 -15.697 18.431 1.00 90.69 305 VAL A O 1
ATOM 2559 N N . GLU A 1 306 ? -0.228 -13.626 18.785 1.00 89.25 306 GLU A N 1
ATOM 2560 C CA . GLU A 1 306 ? -0.085 -13.756 20.245 1.00 89.25 306 GLU A CA 1
ATOM 2561 C C . GLU A 1 306 ? -1.426 -14.011 20.943 1.00 89.25 306 GLU A C 1
ATOM 2563 O O . GLU A 1 306 ? -1.485 -14.696 21.962 1.00 89.25 306 GLU A O 1
ATOM 2568 N N . CYS A 1 307 ? -2.527 -13.518 20.373 1.00 91.75 307 CYS A N 1
ATOM 2569 C CA . CYS A 1 307 ? -3.873 -13.822 20.847 1.00 91.75 307 CYS A CA 1
ATOM 2570 C C . CYS A 1 307 ? -4.415 -15.179 20.358 1.00 91.75 307 CYS A C 1
ATOM 2572 O O . CYS A 1 307 ? -5.572 -15.494 20.647 1.00 91.75 307 CYS A O 1
ATOM 2574 N N . GLY A 1 308 ? -3.612 -15.974 19.645 1.00 90.19 308 GLY A N 1
ATOM 2575 C CA . GLY A 1 308 ? -3.955 -17.321 19.186 1.00 90.19 308 GLY A CA 1
ATOM 2576 C C . GLY A 1 308 ? -4.670 -17.380 17.835 1.00 90.19 308 GLY A C 1
ATOM 2577 O O . GLY A 1 308 ? -5.176 -18.440 17.467 1.00 90.19 308 GLY A O 1
ATOM 2578 N N . VAL A 1 309 ? -4.734 -16.276 17.082 1.00 92.12 309 VAL A N 1
ATOM 2579 C CA . VAL A 1 309 ? -5.324 -16.276 15.736 1.00 92.12 309 VAL A CA 1
ATOM 2580 C C . VAL A 1 309 ? -4.373 -16.992 14.770 1.00 92.12 309 VAL A C 1
ATOM 2582 O O . VAL A 1 309 ? -3.230 -16.563 14.629 1.00 92.12 309 VAL A O 1
ATOM 2585 N N . PRO A 1 310 ? -4.819 -18.036 14.044 1.00 91.06 310 PRO A N 1
ATOM 2586 C CA . PRO A 1 310 ? -3.967 -18.721 13.076 1.00 91.06 310 PRO A CA 1
ATOM 2587 C C . PRO A 1 310 ? -3.488 -17.786 11.957 1.00 91.06 310 PRO A C 1
ATOM 2589 O O . PRO A 1 310 ? -4.296 -17.030 11.407 1.00 91.06 310 PRO A O 1
ATOM 2592 N N . ASP A 1 311 ? -2.223 -17.917 11.540 1.00 87.00 311 ASP A N 1
ATOM 2593 C CA . ASP A 1 311 ? -1.558 -17.067 10.533 1.00 87.00 311 ASP A CA 1
ATOM 2594 C C . ASP A 1 311 ? -2.404 -16.827 9.282 1.00 87.00 311 ASP A C 1
ATOM 2596 O O . ASP A 1 311 ? -2.545 -15.703 8.813 1.00 87.00 311 ASP A O 1
ATOM 2600 N N . LYS A 1 312 ? -3.044 -17.882 8.765 1.00 89.50 312 LYS A N 1
ATOM 2601 C CA . LYS A 1 312 ? -3.923 -17.807 7.590 1.00 89.50 312 LYS A CA 1
ATOM 2602 C C . LYS A 1 312 ? -5.051 -16.782 7.761 1.00 89.50 312 LYS A C 1
ATOM 2604 O O . LYS A 1 312 ? -5.420 -16.102 6.803 1.00 89.50 312 LYS A O 1
ATOM 2609 N N . HIS A 1 313 ? -5.628 -16.700 8.956 1.00 90.94 313 HIS A N 1
ATOM 2610 C CA . HIS A 1 313 ? -6.709 -15.772 9.270 1.00 90.94 313 HIS A CA 1
ATOM 2611 C C . HIS A 1 313 ? -6.177 -14.383 9.619 1.00 90.94 313 HIS A C 1
ATOM 2613 O O . HIS A 1 313 ? -6.783 -13.408 9.185 1.00 90.94 313 HIS A O 1
ATOM 2619 N N . ALA A 1 314 ? -5.028 -14.277 10.294 1.00 90.75 314 ALA A N 1
ATOM 2620 C CA . ALA A 1 314 ? -4.348 -12.998 10.511 1.00 90.75 314 ALA A CA 1
ATOM 2621 C C . ALA A 1 314 ? -3.965 -12.332 9.173 1.00 90.75 314 ALA A C 1
ATOM 2623 O O . ALA A 1 314 ? -4.305 -11.174 8.915 1.00 90.75 314 ALA A O 1
ATOM 2624 N N . ASP A 1 315 ? -3.384 -13.103 8.251 1.00 88.50 315 ASP A N 1
ATOM 2625 C CA . ASP A 1 315 ? -3.084 -12.676 6.887 1.00 88.50 315 ASP A CA 1
ATOM 2626 C C . ASP A 1 315 ? -4.345 -12.230 6.138 1.00 88.50 315 ASP A C 1
ATOM 2628 O O . ASP A 1 315 ? -4.305 -11.257 5.379 1.00 88.50 315 ASP A O 1
ATOM 2632 N N . PHE A 1 316 ? -5.471 -12.924 6.319 1.00 89.25 316 PHE A N 1
ATOM 2633 C CA . PHE A 1 316 ? -6.733 -12.537 5.694 1.00 89.25 316 PHE A CA 1
ATOM 2634 C C . PHE A 1 316 ? -7.290 -11.232 6.277 1.00 89.25 316 PHE A C 1
ATOM 2636 O O . PHE A 1 316 ? -7.611 -10.332 5.502 1.00 89.25 316 PHE A O 1
ATOM 2643 N N . ILE A 1 317 ? -7.335 -11.101 7.610 1.00 91.31 317 ILE A N 1
ATOM 2644 C CA . ILE A 1 317 ? -7.781 -9.893 8.328 1.00 91.31 317 ILE A CA 1
ATOM 2645 C C . ILE A 1 317 ? -6.995 -8.666 7.852 1.00 91.31 317 ILE A C 1
ATOM 2647 O O . ILE A 1 317 ? -7.579 -7.619 7.594 1.00 91.31 317 ILE A O 1
ATOM 2651 N N . GLN A 1 318 ? -5.685 -8.809 7.639 1.00 88.19 318 GLN A N 1
ATOM 2652 C CA . GLN A 1 318 ? -4.843 -7.714 7.158 1.00 88.19 318 GLN A CA 1
ATOM 2653 C C . GLN A 1 318 ? -4.861 -7.505 5.632 1.00 88.19 318 GLN A C 1
ATOM 2655 O O . GLN A 1 318 ? -4.164 -6.615 5.128 1.00 88.19 318 GLN A O 1
ATOM 2660 N N . GLY A 1 319 ? -5.533 -8.344 4.840 1.00 81.56 319 GLY A N 1
ATOM 2661 C CA . GLY A 1 319 ? -5.477 -8.264 3.371 1.00 81.56 319 GLY A CA 1
ATOM 2662 C C . GLY A 1 319 ? -4.102 -8.630 2.773 1.00 81.56 319 GLY A C 1
ATOM 2663 O O . GLY A 1 319 ? -3.574 -7.985 1.852 1.00 81.56 319 GLY A O 1
ATOM 2664 N N . ARG A 1 320 ? -3.440 -9.635 3.357 1.00 75.81 320 ARG A N 1
ATOM 2665 C CA . ARG A 1 320 ? -2.234 -10.308 2.830 1.00 75.81 320 ARG A CA 1
ATOM 2666 C C . ARG A 1 320 ? -2.579 -11.555 2.014 1.00 75.81 320 ARG A C 1
ATOM 2668 O O . ARG A 1 320 ? -1.792 -11.934 1.146 1.00 75.81 320 ARG A O 1
ATOM 2675 N N . ALA A 1 321 ? -3.742 -12.155 2.257 1.00 70.81 321 ALA A N 1
ATOM 2676 C CA . ALA A 1 321 ? -4.163 -13.386 1.603 1.00 70.81 321 ALA A CA 1
ATOM 2677 C C . ALA A 1 321 ? -4.467 -13.194 0.101 1.00 70.81 321 ALA A C 1
ATOM 2679 O O . ALA A 1 321 ? -5.106 -12.229 -0.318 1.00 70.81 321 ALA A O 1
ATOM 2680 N N . LYS A 1 322 ? -4.034 -14.150 -0.729 1.00 63.81 322 LYS A N 1
ATOM 2681 C CA . LYS A 1 322 ? -4.363 -14.203 -2.163 1.00 63.81 322 LYS A CA 1
ATOM 2682 C C . LYS A 1 322 ? -5.688 -14.942 -2.357 1.00 63.81 322 LYS A C 1
ATOM 2684 O O . LYS A 1 322 ? -5.689 -16.130 -2.660 1.00 63.81 322 LYS A O 1
ATOM 2689 N N . VAL A 1 323 ? -6.808 -14.255 -2.154 1.00 61.78 323 VAL A N 1
ATOM 2690 C CA . VAL A 1 323 ? -8.151 -14.842 -2.306 1.00 61.78 323 VAL A CA 1
ATOM 2691 C C . VAL A 1 323 ? -8.943 -14.077 -3.372 1.00 61.78 323 VAL A C 1
ATOM 2693 O O . VAL A 1 323 ? -8.701 -12.894 -3.607 1.00 61.78 323 VAL A O 1
ATOM 2696 N N . THR A 1 324 ? -9.867 -14.753 -4.058 1.00 61.66 324 THR A N 1
ATOM 2697 C CA . THR A 1 324 ? -10.780 -14.146 -5.043 1.00 61.66 324 THR A CA 1
ATOM 2698 C C . THR A 1 324 ? -12.193 -14.091 -4.469 1.00 61.66 324 THR A C 1
ATOM 2700 O O . THR A 1 324 ? -12.665 -15.106 -3.958 1.00 61.66 324 THR A O 1
ATOM 2703 N N . VAL A 1 325 ? -12.860 -12.933 -4.580 1.00 58.59 325 VAL A N 1
ATOM 2704 C CA . VAL A 1 325 ? -14.173 -12.630 -3.961 1.00 58.59 325 VAL A CA 1
ATOM 2705 C C . VAL A 1 325 ? -15.236 -13.684 -4.269 1.00 58.59 325 VAL A C 1
ATOM 2707 O O . VAL A 1 325 ? -15.969 -14.090 -3.379 1.00 58.59 325 VAL A O 1
ATOM 2710 N N . GLY A 1 326 ? -15.279 -14.190 -5.506 1.00 59.44 326 GLY A N 1
ATOM 2711 C CA . GLY A 1 326 ? -16.285 -15.168 -5.941 1.00 59.44 326 GLY A CA 1
ATOM 2712 C C . GLY A 1 326 ? -16.044 -16.618 -5.503 1.00 59.44 326 GLY A C 1
ATOM 2713 O O . GLY A 1 326 ? -16.803 -17.499 -5.888 1.00 59.44 326 GLY A O 1
ATOM 2714 N N . SER A 1 327 ? -14.983 -16.912 -4.744 1.00 65.38 327 SER A N 1
ATOM 2715 C CA . SER A 1 327 ? -14.705 -18.289 -4.315 1.00 65.38 327 SER A CA 1
ATOM 2716 C C . SER A 1 327 ? -15.460 -18.637 -3.030 1.00 65.38 327 SER A C 1
ATOM 2718 O O . SER A 1 327 ? -15.480 -17.848 -2.090 1.00 65.38 327 SER A O 1
ATOM 2720 N N . LYS A 1 328 ? -15.999 -19.860 -2.925 1.00 74.62 328 LYS A N 1
ATOM 2721 C CA . LYS A 1 328 ? -16.532 -20.413 -1.659 1.00 74.62 328 LYS A CA 1
ATOM 2722 C C . LYS A 1 328 ? -15.534 -20.242 -0.501 1.00 74.62 328 LYS A C 1
ATOM 2724 O O . LYS A 1 328 ? -15.907 -19.894 0.616 1.00 74.62 328 LYS A O 1
ATOM 2729 N N . HIS A 1 329 ? -14.251 -20.376 -0.828 1.00 79.38 329 HIS A N 1
ATOM 2730 C CA . HIS A 1 329 ? -13.134 -20.149 0.075 1.00 79.38 329 HIS A CA 1
ATOM 2731 C C . HIS A 1 329 ? -13.093 -18.733 0.676 1.00 79.38 329 HIS A C 1
ATOM 2733 O O . HIS A 1 329 ? -12.742 -18.577 1.840 1.00 79.38 329 HIS A O 1
ATOM 2739 N N . TYR A 1 330 ? -13.466 -17.696 -0.081 1.00 82.25 330 TYR A N 1
ATOM 2740 C CA . TYR A 1 330 ? -13.524 -16.324 0.426 1.00 82.25 330 TYR A CA 1
ATOM 2741 C C . TYR A 1 330 ? -14.574 -16.171 1.524 1.00 82.25 330 TYR A C 1
ATOM 2743 O O . TYR A 1 330 ? -14.255 -15.673 2.600 1.00 82.25 330 TYR A O 1
ATOM 2751 N N . LEU A 1 331 ? -15.800 -16.641 1.281 1.00 83.56 331 LEU A N 1
ATOM 2752 C CA . LEU A 1 331 ? -16.889 -16.547 2.258 1.00 83.56 331 LEU A CA 1
ATOM 2753 C C . LEU A 1 331 ? -16.557 -17.309 3.545 1.00 83.56 331 LEU A C 1
ATOM 2755 O O . LEU A 1 331 ? -16.843 -16.833 4.643 1.00 83.56 331 LEU A O 1
ATOM 2759 N N . GLU A 1 332 ? -15.906 -18.466 3.423 1.00 87.06 332 GLU A N 1
ATOM 2760 C CA . GLU A 1 332 ? -15.370 -19.197 4.570 1.00 87.06 332 GLU A CA 1
ATOM 2761 C C . GLU A 1 332 ? -14.324 -18.361 5.318 1.00 87.06 332 GLU A C 1
ATOM 2763 O O . GLU A 1 332 ? -14.438 -18.193 6.532 1.00 87.06 332 GLU A O 1
ATOM 2768 N N . MET A 1 333 ? -13.344 -17.780 4.616 1.00 88.44 333 MET A N 1
ATOM 2769 C CA . MET A 1 333 ? -12.327 -16.929 5.241 1.00 88.44 333 MET A CA 1
ATOM 2770 C C . MET A 1 333 ? -12.926 -15.720 5.959 1.00 88.44 333 MET A C 1
ATOM 2772 O O . MET A 1 333 ? -12.499 -15.439 7.075 1.00 88.44 333 MET A O 1
ATOM 2776 N N . VAL A 1 334 ? -13.939 -15.067 5.380 1.00 90.56 334 VAL A N 1
ATOM 2777 C CA . VAL A 1 334 ? -14.674 -13.975 6.037 1.00 90.56 334 VAL A CA 1
ATOM 2778 C C . VAL A 1 334 ? -15.315 -14.467 7.331 1.00 90.56 334 VAL A C 1
ATOM 2780 O O . VAL A 1 334 ? -15.069 -13.886 8.379 1.00 90.56 334 VAL A O 1
ATOM 2783 N N . ARG A 1 335 ? -16.051 -15.586 7.307 1.00 91.81 335 ARG A N 1
ATOM 2784 C CA . ARG A 1 335 ? -16.675 -16.146 8.521 1.00 91.81 335 ARG A CA 1
ATOM 2785 C C . ARG A 1 335 ? -15.651 -16.483 9.607 1.00 91.81 335 ARG A C 1
ATOM 2787 O O . ARG A 1 335 ? -15.921 -16.290 10.789 1.00 91.81 335 ARG A O 1
ATOM 2794 N N . HIS A 1 336 ? -14.492 -17.021 9.228 1.00 93.81 336 HIS A N 1
ATOM 2795 C CA . HIS A 1 336 ? -13.423 -17.307 10.184 1.00 93.81 336 HIS A CA 1
ATOM 2796 C C . HIS A 1 336 ? -12.783 -16.030 10.733 1.00 93.81 336 HIS A C 1
ATOM 2798 O O . HIS A 1 336 ? -12.542 -15.955 11.934 1.00 93.81 336 HIS A O 1
ATOM 2804 N N . ALA A 1 337 ? -12.527 -15.036 9.885 1.00 93.69 337 ALA A N 1
ATOM 2805 C CA . ALA A 1 337 ? -11.972 -13.753 10.294 1.00 93.69 337 ALA A CA 1
ATOM 2806 C C . ALA A 1 337 ? -12.933 -12.981 11.207 1.00 93.69 337 ALA A C 1
ATOM 2808 O O . ALA A 1 337 ? -12.499 -12.476 12.236 1.00 93.69 337 ALA A O 1
ATOM 2809 N N . ASP A 1 338 ? -14.235 -12.987 10.905 1.00 95.50 338 ASP A N 1
ATOM 2810 C CA . ASP A 1 338 ? -15.289 -12.425 11.755 1.00 95.50 338 ASP A CA 1
ATOM 2811 C C . ASP A 1 338 ? -15.230 -13.033 13.170 1.00 95.50 338 ASP A C 1
ATOM 2813 O O . ASP A 1 338 ? -15.189 -12.302 14.162 1.00 95.50 338 ASP A O 1
ATOM 2817 N N . ARG A 1 339 ? -15.144 -14.369 13.282 1.00 96.50 339 ARG A N 1
ATOM 2818 C CA . ARG A 1 339 ? -15.023 -15.063 14.578 1.00 96.50 339 ARG A CA 1
ATOM 2819 C C . ARG A 1 339 ? -13.723 -14.727 15.306 1.00 96.50 339 ARG A C 1
ATOM 2821 O O . ARG A 1 339 ? -13.773 -14.316 16.460 1.00 96.50 339 ARG A O 1
ATOM 2828 N N . TRP A 1 340 ? -12.579 -14.874 14.641 1.00 97.44 340 TRP A N 1
ATOM 2829 C CA . TRP A 1 340 ? -11.269 -14.652 15.261 1.00 97.44 340 TRP A CA 1
ATOM 2830 C C . TRP A 1 340 ? -11.051 -13.201 15.680 1.00 97.44 340 TRP A C 1
ATOM 2832 O O . TRP A 1 340 ? -10.530 -12.942 16.760 1.00 97.44 340 TRP A O 1
ATOM 2842 N N . TYR A 1 341 ? -11.479 -12.237 14.866 1.00 97.50 341 TYR A N 1
ATOM 2843 C CA . TYR A 1 341 ? -11.358 -10.833 15.237 1.00 97.50 341 TYR A CA 1
ATOM 2844 C C . TYR A 1 341 ? -12.260 -10.500 16.437 1.00 97.50 341 TYR A C 1
ATOM 2846 O O . TYR A 1 341 ? -11.841 -9.800 17.355 1.00 97.50 341 TYR A O 1
ATOM 2854 N N . THR A 1 342 ? -13.462 -11.087 16.504 1.00 97.56 342 THR A N 1
ATOM 2855 C CA . THR A 1 342 ? -14.370 -10.929 17.655 1.00 97.56 342 THR A CA 1
ATOM 2856 C C . THR A 1 342 ? -13.756 -11.413 18.969 1.00 97.56 342 THR A C 1
ATOM 2858 O O . THR A 1 342 ? -13.994 -10.797 20.003 1.00 97.56 342 THR A O 1
ATOM 2861 N N . THR A 1 343 ? -12.947 -12.477 18.961 1.00 96.62 343 THR A N 1
ATOM 2862 C CA . THR A 1 343 ? -12.331 -12.997 20.197 1.00 96.62 343 THR A CA 1
ATOM 2863 C C . THR A 1 343 ? -11.181 -12.138 20.722 1.00 96.62 343 THR A C 1
ATOM 2865 O O . THR A 1 343 ? -10.806 -12.267 21.885 1.00 96.62 343 THR A O 1
ATOM 2868 N N . VAL A 1 344 ? -10.595 -11.281 19.881 1.00 96.12 344 VAL A N 1
ATOM 2869 C CA . VAL A 1 344 ? -9.391 -10.502 20.228 1.00 96.12 344 VAL A CA 1
ATOM 2870 C C . VAL A 1 344 ? -9.649 -9.003 20.348 1.00 96.12 344 VAL A C 1
ATOM 2872 O O . VAL A 1 344 ? -8.848 -8.303 20.957 1.00 96.12 344 VAL A O 1
ATOM 2875 N N . VAL A 1 345 ? -10.767 -8.505 19.811 1.00 96.50 345 VAL A N 1
ATOM 2876 C CA . VAL A 1 345 ? -11.085 -7.069 19.729 1.00 96.50 345 VAL A CA 1
ATOM 2877 C C . VAL A 1 345 ? -11.078 -6.358 21.087 1.00 96.50 345 VAL A C 1
ATOM 2879 O O . VAL A 1 345 ? -10.643 -5.213 21.176 1.00 96.50 345 VAL A O 1
ATOM 2882 N N . ASP A 1 346 ? -11.486 -7.042 22.157 1.00 94.31 346 ASP A N 1
ATOM 2883 C CA . ASP A 1 346 ? -11.521 -6.474 23.510 1.00 94.31 346 ASP A CA 1
ATOM 2884 C C . ASP A 1 346 ? -10.121 -6.272 24.114 1.00 94.31 346 ASP A C 1
ATOM 2886 O O . ASP A 1 346 ? -9.967 -5.504 25.061 1.00 94.31 346 ASP A O 1
ATOM 2890 N N . LYS A 1 347 ? -9.095 -6.932 23.558 1.00 94.06 347 LYS A N 1
ATOM 2891 C CA . LYS A 1 347 ? -7.691 -6.814 23.984 1.00 94.06 347 LYS A CA 1
ATOM 2892 C C . LYS A 1 347 ? -6.944 -5.682 23.267 1.00 94.06 347 LYS A C 1
ATOM 2894 O O . LYS A 1 347 ? -5.775 -5.444 23.561 1.00 94.06 347 LYS A O 1
ATOM 2899 N N . LEU A 1 348 ? -7.578 -5.012 22.301 1.00 93.94 348 LEU A N 1
ATOM 2900 C CA . LEU A 1 348 ? -6.966 -3.898 21.577 1.00 93.94 348 LEU A CA 1
ATOM 2901 C C . LEU A 1 348 ? -6.777 -2.678 22.495 1.00 93.94 348 LEU A C 1
ATOM 2903 O O . LEU A 1 348 ? -7.626 -2.408 23.349 1.00 93.94 348 LEU A O 1
ATOM 2907 N N . PRO A 1 349 ? -5.705 -1.888 22.299 1.00 91.62 349 PRO A N 1
ATOM 2908 C CA . PRO A 1 349 ? -5.465 -0.699 23.102 1.00 91.62 349 PRO A CA 1
ATOM 2909 C C . PRO A 1 349 ? -6.551 0.355 22.862 1.00 91.62 349 PRO A C 1
ATOM 2911 O O . PRO A 1 349 ? -6.863 0.709 21.721 1.00 91.62 349 PRO A O 1
ATOM 2914 N N . ARG A 1 350 ? -7.092 0.904 23.953 1.00 90.75 350 ARG A N 1
ATOM 2915 C CA . ARG A 1 350 ? -7.966 2.085 23.937 1.00 90.75 350 ARG A CA 1
ATOM 2916 C C . ARG A 1 350 ? -7.124 3.315 24.246 1.00 90.75 350 ARG A C 1
ATOM 2918 O O . ARG A 1 350 ? -6.955 3.666 25.409 1.00 90.75 350 ARG A O 1
ATOM 2925 N N . PHE A 1 351 ? -6.553 3.926 23.213 1.00 86.94 351 PHE A N 1
ATOM 2926 C CA . PHE A 1 351 ? -5.503 4.936 23.370 1.00 86.94 351 PHE A CA 1
ATOM 2927 C C . PHE A 1 351 ? -5.888 6.125 24.261 1.00 86.94 351 PHE A C 1
ATOM 2929 O O . PHE A 1 351 ? -5.064 6.571 25.051 1.00 86.94 351 PHE A O 1
ATOM 2936 N N . GLU A 1 352 ? -7.138 6.587 24.198 1.00 74.44 352 GLU A N 1
ATOM 2937 C CA . GLU A 1 352 ? -7.649 7.698 25.023 1.00 74.44 352 GLU A CA 1
ATOM 2938 C C . GLU A 1 352 ? -7.652 7.399 26.529 1.00 74.44 352 GLU A C 1
ATOM 2940 O O . GLU A 1 352 ? -7.559 8.318 27.334 1.00 74.44 352 GLU A O 1
ATOM 2945 N N . ASN A 1 353 ? -7.703 6.121 26.914 1.00 74.25 353 ASN A N 1
ATOM 2946 C CA . ASN A 1 353 ? -7.783 5.694 28.313 1.00 74.25 353 ASN A CA 1
ATOM 2947 C C . ASN A 1 353 ? -6.433 5.217 28.870 1.00 74.25 353 ASN A C 1
ATOM 2949 O O . ASN A 1 353 ? -6.334 4.873 30.046 1.00 74.25 353 ASN A O 1
ATOM 2953 N N . LEU A 1 354 ? -5.399 5.141 28.029 1.00 71.56 354 LEU A N 1
ATOM 2954 C CA . LEU A 1 354 ? -4.093 4.599 28.392 1.00 71.56 354 LEU A CA 1
ATOM 2955 C C . LEU A 1 354 ? -3.122 5.752 28.644 1.00 71.56 354 LEU A C 1
ATOM 2957 O O . LEU A 1 354 ? -2.518 6.269 27.708 1.00 71.56 354 LEU A O 1
ATOM 2961 N N . SER A 1 355 ? -2.948 6.156 29.904 1.00 54.91 355 SER A N 1
ATOM 2962 C CA . SER A 1 355 ? -1.868 7.077 30.270 1.00 54.91 355 SER A CA 1
ATOM 2963 C C . SER A 1 355 ? -0.514 6.362 30.176 1.00 54.91 355 SER A C 1
ATOM 2965 O O . SER A 1 355 ? -0.405 5.163 30.440 1.00 54.91 355 SER A O 1
ATOM 2967 N N . ILE A 1 356 ? 0.544 7.095 29.808 1.00 56.00 356 ILE A N 1
ATOM 2968 C CA . ILE A 1 356 ? 1.905 6.542 29.643 1.00 56.00 356 ILE A CA 1
ATOM 2969 C C . ILE A 1 356 ? 2.395 5.839 30.930 1.00 56.00 356 ILE A C 1
ATOM 2971 O O . ILE A 1 356 ? 3.210 4.924 30.851 1.00 56.00 356 ILE A O 1
ATOM 2975 N N . GLY A 1 357 ? 1.863 6.217 32.100 1.00 49.53 357 GLY A N 1
ATOM 2976 C CA . GLY A 1 357 ? 2.202 5.642 33.406 1.00 49.53 357 GLY A CA 1
ATOM 2977 C C . GLY A 1 357 ? 1.401 4.405 33.841 1.00 49.53 357 GLY A C 1
ATOM 2978 O O . GLY A 1 357 ? 1.740 3.830 34.868 1.00 49.53 357 GLY A O 1
ATOM 2979 N N . ALA A 1 358 ? 0.366 3.980 33.105 1.00 44.16 358 ALA A N 1
ATOM 2980 C CA . ALA A 1 358 ? -0.517 2.870 33.505 1.00 44.16 358 ALA A CA 1
ATOM 2981 C C . ALA A 1 358 ? -0.222 1.532 32.798 1.00 44.16 358 ALA A C 1
ATOM 2983 O O . ALA A 1 358 ? -0.959 0.561 32.969 1.00 44.16 358 ALA A O 1
ATOM 2984 N N . ILE A 1 359 ? 0.836 1.458 31.984 1.00 45.66 359 ILE A N 1
ATOM 2985 C CA . ILE A 1 359 ? 1.125 0.262 31.188 1.00 45.66 359 ILE A CA 1
ATOM 2986 C C . ILE A 1 359 ? 1.850 -0.769 32.060 1.00 45.66 359 ILE A C 1
ATOM 2988 O O . ILE A 1 359 ? 3.069 -0.728 32.217 1.00 45.66 359 ILE A O 1
ATOM 2992 N N . THR A 1 360 ? 1.096 -1.701 32.646 1.00 36.12 360 THR A N 1
ATOM 2993 C CA . THR A 1 360 ? 1.668 -2.937 33.192 1.00 36.12 360 THR A CA 1
ATOM 2994 C C . THR A 1 360 ? 2.033 -3.852 32.018 1.00 36.12 360 THR A C 1
ATOM 2996 O O . THR A 1 360 ? 1.200 -4.035 31.127 1.00 36.12 360 THR A O 1
ATOM 2999 N N . PRO A 1 361 ? 3.243 -4.437 31.976 1.00 36.84 361 PRO A N 1
ATOM 3000 C CA . PRO A 1 361 ? 3.620 -5.348 30.904 1.00 36.84 361 PRO A CA 1
ATOM 3001 C C . PRO A 1 361 ? 2.651 -6.533 30.845 1.00 36.84 361 PRO A C 1
ATOM 3003 O O . PRO A 1 361 ? 2.454 -7.223 31.847 1.00 36.84 361 PRO A O 1
ATOM 3006 N N . LEU A 1 362 ? 2.092 -6.825 29.667 1.00 37.91 362 LEU A N 1
ATOM 3007 C CA . LEU A 1 362 ? 1.600 -8.175 29.387 1.00 37.91 362 LEU A CA 1
ATOM 3008 C C . LEU A 1 362 ? 2.817 -9.100 29.490 1.00 37.91 362 LEU A C 1
ATOM 3010 O O . LEU A 1 362 ? 3.787 -8.930 28.753 1.00 37.91 362 LEU A O 1
ATOM 3014 N N . SER A 1 363 ? 2.791 -9.986 30.486 1.00 33.78 363 SER A N 1
ATOM 3015 C CA . SER A 1 363 ? 3.939 -10.725 31.016 1.00 33.78 363 SER A CA 1
ATOM 3016 C C . SER A 1 363 ? 4.962 -11.133 29.953 1.00 33.78 363 SER A C 1
ATOM 3018 O O . SER A 1 363 ? 4.736 -12.017 29.124 1.00 33.78 363 SER A O 1
ATOM 3020 N N . SER A 1 364 ? 6.131 -10.514 30.040 1.00 34.62 364 SER A N 1
ATOM 3021 C CA . SER A 1 364 ? 7.352 -10.958 29.395 1.00 34.62 364 SER A CA 1
ATOM 3022 C C . SER A 1 364 ? 7.689 -12.391 29.815 1.00 34.62 364 SER A C 1
ATOM 3024 O O . SER A 1 364 ? 7.893 -12.652 30.996 1.00 34.62 364 SER A O 1
ATOM 3026 N N . ARG A 1 365 ? 7.786 -13.281 28.821 1.00 36.16 365 ARG A N 1
ATOM 3027 C CA . ARG A 1 365 ? 8.687 -14.445 28.753 1.00 36.16 365 ARG A CA 1
ATOM 3028 C C . ARG A 1 365 ? 8.945 -15.158 30.087 1.00 36.16 365 ARG A C 1
ATOM 3030 O O . ARG A 1 365 ? 9.903 -14.841 30.790 1.00 36.16 365 ARG A O 1
ATOM 3037 N N . GLN A 1 366 ? 8.203 -16.232 30.349 1.00 31.03 366 GLN A N 1
ATOM 3038 C CA . GLN A 1 366 ? 8.797 -17.319 31.121 1.00 31.03 366 GLN A CA 1
ATOM 3039 C C . GLN A 1 366 ? 9.892 -17.963 30.267 1.00 31.03 366 GLN A C 1
ATOM 3041 O O . GLN A 1 366 ? 9.646 -18.513 29.194 1.00 31.03 366 GLN A O 1
ATOM 3046 N N . ASN A 1 367 ? 11.122 -17.803 30.747 1.00 32.59 367 ASN A N 1
ATOM 3047 C CA . ASN A 1 367 ? 12.292 -18.554 30.334 1.00 32.59 367 ASN A CA 1
ATOM 3048 C C . ASN A 1 367 ? 11.968 -20.051 30.297 1.00 32.59 367 ASN A C 1
ATOM 3050 O O . ASN A 1 367 ? 11.709 -20.646 31.339 1.00 32.59 367 ASN A O 1
ATOM 3054 N N . ILE A 1 368 ? 12.079 -20.666 29.122 1.00 33.88 368 ILE A N 1
ATOM 3055 C CA . ILE A 1 368 ? 12.380 -22.093 29.023 1.00 33.88 368 ILE A CA 1
ATOM 3056 C C . ILE A 1 368 ? 13.806 -22.190 28.492 1.00 33.88 368 ILE A C 1
ATOM 3058 O O . ILE A 1 368 ? 14.062 -22.350 27.302 1.00 33.88 368 ILE A O 1
ATOM 3062 N N . SER A 1 369 ? 14.748 -22.018 29.412 1.00 33.50 369 SER A N 1
ATOM 3063 C CA . SER A 1 369 ? 16.051 -22.662 29.347 1.00 33.50 369 SER A CA 1
ATOM 3064 C C . SER A 1 369 ? 16.191 -23.491 30.621 1.00 33.50 369 SER A C 1
ATOM 3066 O O . SER A 1 369 ? 16.380 -22.939 31.702 1.00 33.50 369 SER A O 1
ATOM 3068 N N . LYS A 1 370 ? 15.998 -24.809 30.468 1.00 36.53 370 LYS A N 1
ATOM 3069 C CA . LYS A 1 370 ? 16.500 -25.941 31.278 1.00 36.53 370 LYS A CA 1
ATOM 3070 C C . LYS A 1 370 ? 15.539 -27.131 31.157 1.00 36.53 370 LYS A C 1
ATOM 3072 O O . LYS A 1 370 ? 14.618 -27.262 31.957 1.00 36.53 370 LYS A O 1
ATOM 3077 N N . LEU A 1 371 ? 15.759 -27.960 30.139 1.00 32.66 371 LEU A N 1
ATOM 3078 C CA . LEU A 1 371 ? 16.150 -29.376 30.236 1.00 32.66 371 LEU A CA 1
ATOM 3079 C C . LEU A 1 371 ? 16.358 -29.934 28.827 1.00 32.66 371 LEU A C 1
ATOM 3081 O O . LEU A 1 371 ? 15.503 -29.646 27.959 1.00 32.66 371 LEU A O 1
#

Radius of gyration: 28.83 Å; chains: 1; bounding box: 54×57×88 Å

pLDDT: mean 80.78, std 19.98, range [28.55, 98.38]

Sequence (371 aa):
MPRPNLGKVPVRLSIRRDVLEAARKYIPNLSDFVERKFLEFLFYVKDPVASKYMGIRADPAGFEPAIPGLEGRNSAKKGSKIDFRKYREEYINWVKSKKRGEKGFIEPKTLKTYISYLDKYAEPFSNKQELSRIVEKVKKGRRWFILALRHFFNFLEERDYVDEIELMRLRKVIPVPKTGAQAEYPPTEEVIRGYHVLEDEDDKLLYELLVYSGIRLDEGFILLKTFDPAKLTKVNDKVYRYELVMERGTKRSFNAYLPAFFVPKLRRLREDYTYDMAKKRLNLKEKGVNITAKKLRKWSDNFLVECGVPDKHADFIQGRAKVTVGSKHYLEMVRHADRWYTTVVDKLPRFENLSIGAITPLSSRQNISKL